Protein AF-A0A8B6DU56-F1 (afdb_monomer)

Nearest PDB structures (foldseek):
  7xn5-assembly1_A  TM=7.669E-01  e=2.601E-12  Homo sapiens
  4qui-assembly2_B-2  TM=7.383E-01  e=1.445E-10  Homo sapiens
  4ps0-assembly2_B  TM=6.960E-01  e=3.411E-11  Homo sapiens
  7wr1-assembly1_A  TM=7.627E-01  e=7.388E-10  Homo sapiens
  4ps0-assembly1_A  TM=7.004E-01  e=7.713E-11  Homo sapiens

Radius of gyration: 28.69 Å; Cα contacts (8 Å, |Δi|>4): 419; chains: 1; bounding box: 43×47×115 Å

InterPro domains:
  IPR001309 Peptidase C14, p20 domain [PS50208] (32-131)
  IPR002398 Peptidase C14 family [PTHR10454] (4-222)
  IPR011600 Peptidase C14, caspase domain [PF00656] (29-226)
  IPR015917 Peptidase C14A, caspase catalytic domain [SM00115] (3-260)
  IPR029030 Caspase-like domain superfamily [SSF52129] (25-224)

Foldseek 3Di:
DDDQDAPPLFAAAAEEAAAEAQPQPADPLQSVLLVVLVQVLCVLSVYDRHHYDDRQDAPVRVLVVLLVLLPDLSQFQVGLAYHYEYEAAEDDLQWGHHRHRDTDHPVSSVVCCACVNRVSCNVHAYEYEYEYAYPVPPDDAAQDFPPDDDNVDDPPTPRYHYTYHNHGLRPQFDPQDPPDPDTDGDDSNNHRPLSVLLSVLCSVQPPDDVLVSVLSSSCVSNPDDPVVVSVVVSVVVVVVVVVVVVVVVVVVVVVVVVVVVVVVVVVVVVVVVVVVVVVVVVVVVVVVVVVVVVVVVD

Sequence (298 aa):
METYTLSKIPSCKPIIIPIKAKDCRSDHTSIDADAKTLKDTFKQLRYAEPEVFNQDSDRDTILNQLLEIREKSEFTEDADFLLCVIISCSYMNGCFQDVNGTDISVDEVIHIFNTENCKGLRGKPKIFILQTDDLSISTHEPGKFSNRGEVTRLPTQADSLIYHCSIPSSIERFPWSDSVKQEKKWNTAQGSIFIYTFCDEIRKERGTDIHKLTFKVNASMKGTGDGKEDDIKLKQAELEMKERLEMDKKEKEGEFKLKELEMKLKELEMEERLEMEKMKIEMVKKKATLKSSRNQIF

Mean predicted aligned error: 14.79 Å

Secondary structure (DSSP, 8-state):
-------SS-----EEEE---TT--S-THHHHHHHHHHHHHHHHTTPPPPEE--TT--HHHHHHHHHHHHT-GGGTTS-SSEEEEEE-S--BTTEEE-TTS-EEEHHHHHHHTSTTT-GGGTTS-EEEEEE---TT-SSS-S----SSS--S-----TTEEEEEE---TT-S-----TT--------GGG--HHHHHHHHHHHH-TT--HHHHHHHHHHHHH----HHHHHHHHHHHHHHHHHHHHHHHHHHHHHHHHHHHHHHHHHHHHHHHHHHHHHHHHHHHHHHHHHHHHTT--

pLDDT: mean 74.05, std 19.68, range [32.75, 98.38]

Organism: Mytilus galloprovincialis (NCBI:txid29158)

Structure (mmCIF, N/CA/C/O backbone):
data_AF-A0A8B6DU56-F1
#
_entry.id   AF-A0A8B6DU56-F1
#
loop_
_atom_site.group_PDB
_atom_site.id
_atom_site.type_symbol
_atom_site.label_atom_id
_atom_site.label_alt_id
_atom_site.label_comp_id
_atom_site.label_asym_id
_atom_site.label_entity_id
_atom_site.label_seq_id
_atom_site.pdbx_PDB_ins_code
_atom_site.Cartn_x
_atom_site.Cartn_y
_atom_site.Cartn_z
_atom_site.occupancy
_atom_site.B_iso_or_equiv
_atom_site.auth_seq_id
_atom_site.auth_comp_id
_atom_site.auth_asym_id
_atom_site.auth_atom_id
_atom_site.pdbx_PDB_model_num
ATOM 1 N N . MET A 1 1 ? -19.304 -12.691 9.726 1.00 40.47 1 MET A N 1
ATOM 2 C CA . MET A 1 1 ? -18.029 -12.122 9.251 1.00 40.47 1 MET A CA 1
ATOM 3 C C . MET A 1 1 ? -18.254 -10.628 9.228 1.00 40.47 1 MET A C 1
ATOM 5 O O . MET A 1 1 ? -19.216 -10.212 8.597 1.00 40.47 1 MET A O 1
ATOM 9 N N . GLU A 1 2 ? -17.515 -9.864 10.027 1.00 52.06 2 GLU A N 1
ATOM 10 C CA . GLU A 1 2 ? -17.602 -8.402 9.976 1.00 52.06 2 GLU A CA 1
ATOM 11 C C . GLU A 1 2 ? -16.977 -7.961 8.654 1.00 52.06 2 GLU A C 1
ATOM 13 O O . GLU A 1 2 ? -15.849 -8.335 8.344 1.00 52.06 2 GLU A O 1
ATOM 18 N N . THR A 1 3 ? -17.753 -7.268 7.832 1.00 57.62 3 THR A N 1
ATOM 19 C CA . THR A 1 3 ? -17.319 -6.742 6.538 1.00 57.62 3 THR A CA 1
ATOM 20 C C . THR A 1 3 ? -17.214 -5.233 6.655 1.00 57.62 3 THR A C 1
ATOM 22 O O . THR A 1 3 ? -18.127 -4.604 7.198 1.00 57.62 3 THR A O 1
ATOM 25 N N . TYR A 1 4 ? -16.150 -4.637 6.118 1.00 63.72 4 TYR A N 1
ATOM 26 C CA . TYR A 1 4 ? -16.098 -3.184 5.986 1.00 63.72 4 TYR A CA 1
ATOM 27 C C . TYR A 1 4 ? -17.265 -2.716 5.116 1.00 63.72 4 TYR A C 1
ATOM 29 O O . TYR A 1 4 ? -17.526 -3.264 4.043 1.00 63.72 4 TYR A O 1
ATOM 37 N N . THR A 1 5 ? -17.992 -1.713 5.600 1.00 64.19 5 THR A N 1
ATOM 38 C CA . THR A 1 5 ? -19.054 -1.083 4.818 1.00 64.19 5 THR A CA 1
ATOM 39 C C . THR A 1 5 ? -18.411 0.002 3.972 1.00 64.19 5 THR A C 1
ATOM 41 O O . THR A 1 5 ? -18.126 1.083 4.474 1.00 64.19 5 THR A O 1
ATOM 44 N N . LEU A 1 6 ? -18.142 -0.310 2.707 1.00 70.69 6 LEU A N 1
ATOM 45 C CA . LEU A 1 6 ? -17.697 0.678 1.727 1.00 70.69 6 LEU A CA 1
ATOM 46 C C . LEU A 1 6 ? -18.913 1.402 1.146 1.00 70.69 6 LEU A C 1
ATOM 48 O O . LEU A 1 6 ? -20.020 0.850 1.094 1.00 70.69 6 LEU A O 1
ATOM 52 N N . SER A 1 7 ? -18.716 2.628 0.669 1.00 69.94 7 SER A N 1
ATOM 53 C CA . SER A 1 7 ? -19.746 3.311 -0.106 1.00 69.94 7 SER A CA 1
ATOM 54 C C . SER A 1 7 ? -20.093 2.542 -1.399 1.00 69.94 7 SER A C 1
ATOM 56 O O . SER A 1 7 ? -19.351 1.679 -1.874 1.00 69.94 7 SER A O 1
ATOM 58 N N . LYS A 1 8 ? -21.257 2.844 -2.000 1.00 62.50 8 LYS A N 1
ATOM 59 C CA . LYS A 1 8 ? -21.731 2.176 -3.236 1.00 62.50 8 LYS A CA 1
ATOM 60 C C . LYS A 1 8 ? -20.750 2.306 -4.410 1.00 62.50 8 LYS A C 1
ATOM 62 O O . LYS A 1 8 ? -20.766 1.461 -5.302 1.00 62.50 8 LYS A O 1
ATOM 67 N N . ILE A 1 9 ? -19.948 3.370 -4.427 1.00 68.62 9 ILE A N 1
ATOM 68 C CA . ILE A 1 9 ? -18.816 3.558 -5.336 1.00 68.62 9 ILE A CA 1
ATOM 69 C C . ILE A 1 9 ? -17.631 3.907 -4.439 1.00 68.62 9 ILE A C 1
ATOM 71 O O . ILE A 1 9 ? -17.520 5.074 -4.069 1.00 68.62 9 ILE A O 1
ATOM 75 N N . PRO A 1 10 ? -16.793 2.922 -4.073 1.00 69.38 10 PRO A N 1
ATOM 76 C CA . PRO A 1 10 ? -15.741 3.132 -3.095 1.00 69.38 10 PRO A CA 1
ATOM 77 C C . PRO A 1 10 ? -14.827 4.302 -3.471 1.00 69.38 10 PRO A C 1
ATOM 79 O O . PRO A 1 10 ? -14.232 4.311 -4.552 1.00 69.38 10 PRO A O 1
ATOM 82 N N . SER A 1 11 ? -14.730 5.283 -2.578 1.00 82.94 11 SER A N 1
ATOM 83 C CA . SER A 1 11 ? -13.846 6.435 -2.705 1.00 82.94 11 SER A CA 1
ATOM 84 C C . SER A 1 11 ? -12.433 6.014 -2.317 1.00 82.94 11 SER A C 1
ATOM 86 O O . SER A 1 11 ? -12.174 5.641 -1.174 1.00 82.94 11 SER A O 1
ATOM 88 N N . CYS A 1 12 ? -11.516 6.029 -3.277 1.00 88.12 12 CYS A N 1
ATOM 89 C CA . CYS A 1 12 ? -10.101 5.783 -3.041 1.00 88.12 12 CYS A CA 1
ATOM 90 C C . CYS A 1 12 ? -9.286 6.580 -4.057 1.00 88.12 12 CYS A C 1
ATOM 92 O O . CYS A 1 12 ? -9.574 6.536 -5.261 1.00 88.12 12 CYS A O 1
ATOM 94 N N . LYS A 1 13 ? -8.260 7.280 -3.570 1.00 95.38 13 LYS A N 1
ATOM 95 C CA . LYS A 1 13 ? -7.186 7.844 -4.385 1.00 95.38 13 LYS A CA 1
ATOM 96 C C . LYS A 1 13 ? -5.918 7.012 -4.148 1.00 95.38 13 LYS A C 1
ATOM 98 O O . LYS A 1 13 ? -5.309 7.143 -3.087 1.00 95.38 13 LYS A O 1
ATOM 103 N N . PRO A 1 14 ? -5.544 6.110 -5.075 1.00 96.44 14 PRO A N 1
ATOM 104 C CA . PRO A 1 14 ? -4.401 5.226 -4.873 1.00 96.44 14 PRO A CA 1
ATOM 105 C C . PRO A 1 14 ? -3.080 5.995 -4.835 1.00 96.44 14 PRO A C 1
ATOM 107 O O . PRO A 1 14 ? -2.907 6.968 -5.568 1.00 96.44 14 PRO A O 1
ATOM 110 N N . ILE A 1 15 ? -2.137 5.511 -4.033 1.00 98.19 15 ILE A N 1
ATOM 111 C CA . ILE A 1 15 ? -0.754 5.991 -3.990 1.00 98.19 15 ILE A CA 1
ATOM 112 C C . ILE A 1 15 ? 0.117 4.963 -4.711 1.00 98.19 15 ILE A C 1
ATOM 114 O O . ILE A 1 15 ? 0.019 3.768 -4.431 1.00 98.19 15 ILE A O 1
ATOM 118 N N . ILE A 1 16 ? 0.959 5.410 -5.638 1.00 97.75 16 ILE A N 1
ATOM 119 C CA . ILE A 1 16 ? 1.917 4.569 -6.356 1.00 97.75 16 ILE A CA 1
ATOM 120 C C . ILE A 1 16 ? 3.312 5.140 -6.109 1.00 97.75 16 ILE A C 1
ATOM 122 O O . ILE A 1 16 ? 3.603 6.274 -6.488 1.00 97.75 16 ILE A O 1
ATOM 126 N N . ILE A 1 17 ? 4.171 4.335 -5.491 1.00 96.31 17 ILE A N 1
ATOM 127 C CA . ILE A 1 17 ? 5.557 4.662 -5.162 1.00 96.31 17 ILE A CA 1
ATOM 128 C C . ILE A 1 17 ? 6.467 3.783 -6.030 1.00 96.31 17 ILE A C 1
ATOM 130 O O . ILE A 1 17 ? 6.884 2.709 -5.586 1.00 96.31 17 ILE A O 1
ATOM 134 N N . PRO A 1 18 ? 6.723 4.168 -7.295 1.00 93.56 18 PRO A N 1
ATOM 135 C CA . PRO A 1 18 ? 7.770 3.540 -8.087 1.00 93.56 18 PRO A CA 1
ATOM 136 C C . PRO A 1 18 ? 9.132 4.006 -7.572 1.00 93.56 18 PRO A C 1
ATOM 138 O O . PRO A 1 18 ? 9.279 5.174 -7.227 1.00 93.56 18 PRO A O 1
ATOM 141 N N . ILE A 1 19 ? 10.124 3.119 -7.510 1.00 90.19 19 ILE A N 1
ATOM 142 C CA . ILE A 1 19 ? 11.466 3.463 -7.026 1.00 90.19 19 ILE A CA 1
ATOM 143 C C . ILE A 1 19 ? 12.524 2.792 -7.890 1.00 90.19 19 ILE A C 1
ATOM 145 O O . ILE A 1 19 ? 12.592 1.564 -7.977 1.00 90.19 19 ILE A O 1
ATOM 149 N N . LYS A 1 20 ? 13.395 3.605 -8.491 1.00 84.69 20 LYS A N 1
ATOM 150 C CA . LYS A 1 20 ? 14.581 3.142 -9.214 1.00 84.69 20 LYS A CA 1
ATOM 151 C C . LYS A 1 20 ? 15.766 3.101 -8.261 1.00 84.69 20 LYS A C 1
ATOM 153 O O . LYS A 1 20 ? 16.560 4.033 -8.202 1.00 84.69 20 LYS A O 1
ATOM 158 N N . ALA A 1 21 ? 15.870 2.015 -7.498 1.00 80.12 21 ALA A N 1
ATOM 159 C CA . ALA A 1 21 ? 16.986 1.827 -6.580 1.00 80.12 21 ALA A CA 1
ATOM 160 C C . ALA A 1 21 ? 18.337 1.839 -7.321 1.00 80.12 21 ALA A C 1
ATOM 162 O O . ALA A 1 21 ? 18.434 1.431 -8.478 1.00 80.12 21 ALA A O 1
ATOM 163 N N . LYS A 1 22 ? 19.403 2.268 -6.644 1.00 72.56 22 LYS A N 1
ATOM 164 C CA . LYS A 1 22 ? 20.742 2.405 -7.242 1.00 72.56 22 LYS A CA 1
ATOM 165 C C . LYS A 1 22 ? 21.268 1.123 -7.901 1.00 72.56 22 LYS A C 1
ATOM 167 O O . LYS A 1 22 ? 21.855 1.179 -8.977 1.00 72.56 22 LYS A O 1
ATOM 172 N N . ASP A 1 23 ? 21.034 -0.020 -7.260 1.00 65.50 23 ASP A N 1
ATOM 173 C CA . ASP A 1 23 ? 21.524 -1.336 -7.694 1.00 65.50 23 ASP A CA 1
ATOM 174 C C . ASP A 1 23 ? 20.451 -2.159 -8.430 1.00 65.50 23 ASP A C 1
ATOM 176 O O . ASP A 1 23 ? 20.508 -3.392 -8.475 1.00 65.50 23 ASP A O 1
ATOM 180 N N . CYS A 1 24 ? 19.463 -1.479 -9.023 1.00 65.25 24 CYS A N 1
ATOM 181 C CA . CYS A 1 24 ? 18.407 -2.101 -9.813 1.00 65.25 24 CYS A CA 1
ATOM 182 C C . CYS A 1 24 ? 18.993 -2.873 -11.001 1.00 65.25 24 CYS A C 1
ATOM 184 O O . CYS A 1 24 ? 19.436 -2.287 -11.987 1.00 65.25 24 CYS A O 1
ATOM 186 N N . ARG A 1 25 ? 19.003 -4.207 -10.918 1.00 55.97 25 ARG A N 1
ATOM 187 C CA . ARG A 1 25 ? 19.418 -5.074 -12.037 1.00 55.97 25 ARG A CA 1
ATOM 188 C C . ARG A 1 25 ? 18.294 -5.330 -13.039 1.00 55.97 25 ARG A C 1
ATOM 190 O O . ARG A 1 25 ? 18.549 -5.901 -14.097 1.00 55.97 25 ARG A O 1
ATOM 197 N N . SER A 1 26 ? 17.060 -4.975 -12.692 1.00 56.06 26 SER A N 1
ATOM 198 C CA . SER A 1 26 ? 15.908 -5.061 -13.579 1.00 56.06 26 SER A CA 1
ATOM 199 C C . SER A 1 26 ? 15.896 -3.909 -14.577 1.00 56.06 26 SER A C 1
ATOM 201 O O . SER A 1 26 ? 16.339 -2.797 -14.297 1.00 56.06 26 SER A O 1
ATOM 203 N N . ASP A 1 27 ? 15.403 -4.202 -15.780 1.00 55.66 27 ASP A N 1
ATOM 204 C CA . ASP A 1 27 ? 15.244 -3.203 -16.827 1.00 55.66 27 ASP A CA 1
ATOM 205 C C . ASP A 1 27 ? 14.262 -2.133 -16.329 1.00 55.66 27 ASP A C 1
ATOM 207 O O . ASP A 1 27 ? 13.102 -2.435 -16.031 1.00 55.66 27 ASP A O 1
ATOM 211 N N . HIS A 1 28 ? 14.733 -0.887 -16.221 1.00 59.12 28 HIS A N 1
ATOM 212 C CA . HIS A 1 28 ? 13.965 0.278 -15.767 1.00 59.12 28 HIS A CA 1
ATOM 213 C C . HIS A 1 28 ? 12.602 0.411 -16.463 1.00 59.12 28 HIS A C 1
ATOM 215 O O . HIS A 1 28 ? 11.653 0.937 -15.882 1.00 59.12 28 HIS A O 1
ATOM 221 N N . THR A 1 29 ? 12.500 -0.129 -17.679 1.00 60.69 29 THR A N 1
ATOM 222 C CA . THR A 1 29 ? 11.279 -0.243 -18.477 1.00 60.69 29 THR A CA 1
ATOM 223 C C . THR A 1 29 ? 10.126 -0.937 -17.731 1.00 60.69 29 THR A C 1
ATOM 225 O O . THR A 1 29 ? 8.969 -0.570 -17.929 1.00 60.69 29 THR A O 1
ATOM 228 N N . SER A 1 30 ? 10.405 -1.899 -16.842 1.00 76.50 30 SER A N 1
ATOM 229 C CA . SER A 1 30 ? 9.361 -2.644 -16.125 1.00 76.50 30 SER A CA 1
ATOM 230 C C . SER A 1 30 ? 8.668 -1.819 -15.037 1.00 76.50 30 SER A C 1
ATOM 232 O O . SER A 1 30 ? 7.461 -1.956 -14.862 1.00 76.50 30 SER A O 1
ATOM 234 N N . ILE A 1 31 ? 9.395 -0.958 -14.313 1.00 85.50 31 ILE A N 1
ATOM 235 C CA . ILE A 1 31 ? 8.821 -0.138 -13.227 1.00 85.50 31 ILE A CA 1
ATOM 236 C C . ILE A 1 31 ? 7.885 0.924 -13.811 1.00 85.50 31 ILE A C 1
ATOM 238 O O . ILE A 1 31 ? 6.758 1.094 -13.345 1.00 85.50 31 ILE A O 1
ATOM 242 N N . ASP A 1 32 ? 8.329 1.592 -14.879 1.00 87.81 32 ASP A N 1
ATOM 243 C CA . ASP A 1 32 ? 7.517 2.566 -15.609 1.00 87.81 32 ASP A CA 1
ATOM 244 C C . ASP A 1 32 ? 6.256 1.898 -16.200 1.00 87.81 32 ASP A C 1
ATOM 246 O O . ASP A 1 32 ? 5.148 2.442 -16.120 1.00 87.81 32 ASP A O 1
ATOM 250 N N . ALA A 1 33 ? 6.398 0.687 -16.753 1.00 88.50 33 ALA A N 1
ATOM 251 C CA . ALA A 1 33 ? 5.278 -0.085 -17.284 1.00 88.50 33 ALA A CA 1
ATOM 252 C C . ALA A 1 33 ? 4.293 -0.540 -16.190 1.00 88.50 33 ALA A C 1
ATOM 254 O O . ALA A 1 33 ? 3.080 -0.492 -16.415 1.00 88.50 33 ALA A O 1
ATOM 255 N N . ASP A 1 34 ? 4.778 -0.911 -15.002 1.00 90.19 34 ASP A N 1
ATOM 256 C CA . ASP A 1 34 ? 3.942 -1.263 -13.850 1.00 90.19 34 ASP A CA 1
ATOM 257 C C . ASP A 1 34 ? 3.150 -0.067 -13.333 1.00 90.19 34 ASP A C 1
ATOM 259 O O . ASP A 1 34 ? 1.923 -0.143 -13.205 1.00 90.19 34 ASP A O 1
ATOM 263 N N . ALA A 1 35 ? 3.822 1.065 -13.108 1.00 93.31 35 ALA A N 1
ATOM 264 C CA . ALA A 1 35 ? 3.175 2.296 -12.668 1.00 93.31 35 ALA A CA 1
ATOM 265 C C . ALA A 1 35 ? 2.090 2.736 -13.665 1.00 93.31 35 ALA A C 1
ATOM 267 O O . ALA A 1 35 ? 0.966 3.067 -13.273 1.00 93.31 35 ALA A O 1
ATOM 268 N N . LYS A 1 36 ? 2.384 2.659 -14.970 1.00 93.62 36 LYS A N 1
ATOM 269 C CA . LYS A 1 36 ? 1.409 2.939 -16.029 1.00 93.62 36 LYS A CA 1
ATOM 270 C C . LYS A 1 36 ? 0.240 1.951 -16.013 1.00 93.62 36 LYS A C 1
ATOM 272 O O . LYS A 1 36 ? -0.911 2.374 -16.106 1.00 93.62 36 LYS A O 1
ATOM 277 N N . THR A 1 37 ? 0.510 0.655 -15.879 1.00 93.50 37 THR A N 1
ATOM 278 C CA . THR A 1 37 ? -0.525 -0.390 -15.866 1.00 93.50 37 THR A CA 1
ATOM 279 C C . THR A 1 37 ? -1.463 -0.232 -14.674 1.00 93.50 37 THR A C 1
ATOM 281 O O . THR A 1 37 ? -2.681 -0.310 -14.846 1.00 93.50 37 THR A O 1
ATOM 284 N N . LEU A 1 38 ? -0.937 0.063 -13.484 1.00 95.12 38 LEU A N 1
ATOM 285 C CA . LEU A 1 38 ? -1.738 0.373 -12.297 1.00 95.12 38 LEU A CA 1
ATOM 286 C C . LEU A 1 38 ? -2.603 1.608 -12.519 1.00 95.12 38 LEU A C 1
ATOM 288 O O . LEU A 1 38 ? -3.811 1.562 -12.288 1.00 95.12 38 LEU A O 1
ATOM 292 N N . LYS A 1 39 ? -2.009 2.687 -13.035 1.00 95.50 39 LYS A N 1
ATOM 293 C CA . LYS A 1 39 ? -2.721 3.933 -13.323 1.00 95.50 39 LYS A CA 1
ATOM 294 C C . LYS A 1 39 ? -3.889 3.717 -14.287 1.00 95.50 39 LYS A C 1
ATOM 296 O O . LYS A 1 39 ? -5.020 4.111 -13.993 1.00 95.50 39 LYS A O 1
ATOM 301 N N . ASP A 1 40 ? -3.637 3.033 -15.402 1.00 94.56 40 ASP A N 1
ATOM 302 C CA . ASP A 1 40 ? -4.658 2.700 -16.398 1.00 94.56 40 ASP A CA 1
ATOM 303 C C . ASP A 1 40 ? -5.762 1.815 -15.786 1.00 94.56 40 ASP A C 1
ATOM 305 O O . ASP A 1 40 ? -6.950 2.007 -16.056 1.00 94.56 40 ASP A O 1
ATOM 309 N N . THR A 1 41 ? -5.394 0.882 -14.905 1.00 93.50 41 THR A N 1
ATOM 310 C CA . THR A 1 41 ? -6.333 -0.011 -14.209 1.00 93.50 41 THR A CA 1
ATOM 311 C C . THR A 1 41 ? -7.223 0.733 -13.230 1.00 93.50 41 THR A C 1
ATOM 313 O O . THR A 1 41 ? -8.445 0.608 -13.301 1.00 93.50 41 THR A O 1
ATOM 316 N N . PHE A 1 42 ? -6.645 1.536 -12.340 1.00 92.88 42 PHE A N 1
ATOM 317 C CA . PHE A 1 42 ? -7.396 2.298 -11.344 1.00 92.88 42 PHE A CA 1
ATOM 318 C C . PHE A 1 42 ? -8.359 3.286 -12.002 1.00 92.88 42 PHE A C 1
ATOM 320 O O . PHE A 1 42 ? -9.520 3.380 -11.598 1.00 92.88 42 PHE A O 1
ATOM 327 N N . LYS A 1 43 ? -7.947 3.901 -13.114 1.00 91.62 43 LYS A N 1
ATOM 328 C CA . LYS A 1 43 ? -8.833 4.721 -13.943 1.00 91.62 43 LYS A CA 1
ATOM 329 C C . LYS A 1 43 ? -10.010 3.923 -14.520 1.00 91.62 43 LYS A C 1
ATOM 331 O O . LYS A 1 43 ? -11.148 4.386 -14.472 1.00 91.62 43 LYS A O 1
ATOM 336 N N . GLN A 1 44 ? -9.783 2.709 -15.030 1.00 91.00 44 GLN A N 1
ATOM 337 C CA . GLN A 1 44 ? -10.858 1.830 -15.530 1.00 91.00 44 GLN A CA 1
ATOM 338 C C . GLN A 1 44 ? -11.811 1.348 -14.424 1.00 91.00 44 GLN A C 1
ATOM 340 O O . GLN A 1 44 ? -13.002 1.120 -14.674 1.00 91.00 44 GLN A O 1
ATOM 345 N N . LEU A 1 45 ? -11.299 1.193 -13.201 1.00 87.88 45 LEU A N 1
ATOM 346 C CA . LEU A 1 45 ? -12.085 0.886 -12.004 1.00 87.88 45 LEU A CA 1
ATOM 347 C C . LEU A 1 45 ? -12.831 2.105 -11.444 1.00 87.88 45 LEU A C 1
ATOM 349 O O . LEU A 1 45 ? -13.664 1.931 -10.560 1.00 87.88 45 LEU A O 1
ATOM 353 N N . ARG A 1 46 ? -12.624 3.296 -12.026 1.00 88.94 46 ARG A N 1
ATOM 354 C CA . ARG A 1 46 ? -13.238 4.572 -11.624 1.00 88.94 46 ARG A CA 1
ATOM 355 C C . ARG A 1 46 ? -12.796 5.063 -10.242 1.00 88.94 46 ARG A C 1
ATOM 357 O O . ARG A 1 46 ? -13.552 5.776 -9.588 1.00 88.94 46 ARG A O 1
ATOM 364 N N . TYR A 1 47 ? -11.586 4.704 -9.818 1.00 89.69 47 TYR A N 1
ATOM 365 C CA . TYR A 1 47 ? -10.936 5.367 -8.689 1.00 89.69 47 TYR A CA 1
ATOM 366 C C . TYR A 1 47 ? -10.513 6.789 -9.066 1.00 89.69 47 TYR A C 1
ATOM 368 O O . TYR A 1 47 ? -10.450 7.136 -10.252 1.00 89.69 47 TYR A O 1
ATOM 376 N N . ALA A 1 48 ? -10.235 7.614 -8.054 1.00 90.81 48 ALA A N 1
ATOM 377 C CA . ALA A 1 48 ? -9.655 8.931 -8.277 1.00 90.81 48 ALA A CA 1
ATOM 378 C C . ALA A 1 48 ? -8.269 8.802 -8.933 1.00 90.81 48 ALA A C 1
ATOM 380 O O . ALA A 1 48 ? -7.620 7.756 -8.842 1.00 90.81 48 ALA A O 1
ATOM 381 N N . GLU A 1 49 ? -7.832 9.864 -9.616 1.00 93.62 49 GLU A N 1
ATOM 382 C CA . GLU A 1 49 ? -6.533 9.892 -10.294 1.00 93.62 49 GLU A CA 1
ATOM 383 C C . GLU A 1 49 ? -5.412 9.566 -9.287 1.00 93.62 49 GLU A C 1
ATOM 385 O O . GLU A 1 49 ? -5.291 10.288 -8.295 1.00 93.62 49 GLU A O 1
ATOM 390 N N . PRO A 1 50 ? -4.615 8.502 -9.503 1.00 95.62 50 PRO A N 1
ATOM 391 C CA . PRO A 1 50 ? -3.598 8.089 -8.541 1.00 95.62 50 PRO A CA 1
ATOM 392 C C . PRO A 1 50 ? -2.521 9.149 -8.315 1.00 95.62 50 PRO A C 1
ATOM 394 O O . PRO A 1 50 ? -2.080 9.810 -9.257 1.00 95.62 50 PRO A O 1
ATOM 397 N N . GLU A 1 51 ? -2.045 9.242 -7.077 1.00 97.50 51 GLU A N 1
ATOM 398 C CA . GLU A 1 51 ? -0.841 9.995 -6.734 1.00 97.50 51 GLU A CA 1
ATOM 399 C C . GLU A 1 51 ? 0.381 9.138 -7.064 1.00 97.50 51 GLU A C 1
ATOM 401 O O . GLU A 1 51 ? 0.554 8.061 -6.491 1.00 97.50 51 GLU A O 1
ATOM 406 N N . VAL A 1 52 ? 1.207 9.582 -8.012 1.00 97.31 52 VAL A N 1
ATOM 407 C CA . VAL A 1 52 ? 2.385 8.831 -8.468 1.00 97.31 52 VAL A CA 1
ATOM 408 C C . VAL A 1 52 ? 3.640 9.598 -8.092 1.00 97.31 52 VAL A C 1
ATOM 410 O O . VAL A 1 52 ? 3.815 10.742 -8.511 1.00 97.31 52 VAL A O 1
ATOM 413 N N . PHE A 1 53 ? 4.503 8.964 -7.307 1.00 97.12 53 PHE A N 1
ATOM 414 C CA . PHE A 1 53 ? 5.729 9.584 -6.816 1.00 97.12 53 PHE A CA 1
ATOM 415 C C . PHE A 1 53 ? 6.783 9.627 -7.922 1.00 97.12 53 PHE A C 1
ATOM 417 O O . PHE A 1 53 ? 6.715 8.882 -8.905 1.00 97.12 53 PHE A O 1
ATOM 424 N N . ASN A 1 54 ? 7.778 10.500 -7.758 1.00 93.88 54 ASN A N 1
ATOM 425 C CA . ASN A 1 54 ? 8.939 10.480 -8.634 1.00 93.88 54 ASN A CA 1
ATOM 426 C C . ASN A 1 54 ? 9.796 9.247 -8.306 1.00 93.88 54 ASN A C 1
ATOM 428 O O . ASN A 1 54 ? 10.142 9.000 -7.156 1.00 93.88 54 ASN A O 1
ATOM 432 N N . GLN A 1 55 ? 10.148 8.486 -9.335 1.00 89.19 55 GLN A N 1
ATOM 433 C CA . GLN A 1 55 ? 10.937 7.264 -9.207 1.00 89.19 55 GLN A CA 1
ATOM 434 C C . GLN A 1 55 ? 12.386 7.470 -8.767 1.00 89.19 55 GLN A C 1
ATOM 436 O O . GLN A 1 55 ? 13.008 6.526 -8.283 1.00 89.19 55 GLN A O 1
ATOM 441 N N . ASP A 1 56 ? 12.895 8.694 -8.918 1.00 90.94 56 ASP A N 1
ATOM 442 C CA . ASP A 1 56 ? 14.234 9.102 -8.493 1.00 90.94 56 ASP A CA 1
ATOM 443 C C . ASP A 1 56 ? 14.204 9.821 -7.129 1.00 90.94 56 ASP A C 1
ATOM 445 O O . ASP A 1 56 ? 15.115 10.578 -6.794 1.00 90.94 56 ASP A O 1
ATOM 449 N N . SER A 1 57 ? 13.129 9.653 -6.350 1.00 93.50 57 SER A N 1
ATOM 450 C CA . SER A 1 57 ? 13.027 10.229 -5.009 1.00 93.50 57 SER A CA 1
ATOM 451 C C . SER A 1 57 ? 13.920 9.492 -4.009 1.00 93.50 57 SER A C 1
ATOM 453 O O . SER A 1 57 ? 13.996 8.261 -3.986 1.00 93.50 57 SER A O 1
ATOM 455 N N . ASP A 1 58 ? 14.575 10.268 -3.149 1.00 95.44 58 ASP A N 1
ATOM 456 C CA . ASP A 1 58 ? 15.257 9.751 -1.967 1.00 95.44 58 ASP A CA 1
ATOM 457 C C . ASP A 1 58 ? 14.269 9.454 -0.829 1.00 95.44 58 ASP A C 1
ATOM 459 O O . ASP A 1 58 ? 13.081 9.799 -0.879 1.00 95.44 58 ASP A O 1
ATOM 463 N N . ARG A 1 59 ? 14.773 8.796 0.215 1.00 95.38 59 ARG A N 1
ATOM 464 C CA . ARG A 1 59 ? 14.018 8.445 1.419 1.00 95.38 59 ARG A CA 1
ATOM 465 C C . ARG A 1 59 ? 13.270 9.627 2.025 1.00 95.38 59 ARG A C 1
ATOM 467 O O . ARG A 1 59 ? 12.076 9.501 2.292 1.00 95.38 59 ARG A O 1
ATOM 474 N N . ASP A 1 60 ? 13.941 10.752 2.242 1.00 97.38 60 ASP A N 1
ATOM 475 C CA . ASP A 1 60 ? 13.324 11.900 2.909 1.00 97.38 60 ASP A CA 1
ATOM 476 C C . ASP A 1 60 ? 12.207 12.494 2.048 1.00 97.38 60 ASP A C 1
ATOM 478 O O . ASP A 1 60 ? 11.143 12.834 2.562 1.00 97.38 60 ASP A O 1
ATOM 482 N N . THR A 1 61 ? 12.395 12.549 0.730 1.00 97.81 61 THR A N 1
ATOM 483 C CA . THR A 1 61 ? 11.363 12.987 -0.215 1.00 97.81 61 THR A CA 1
ATOM 484 C C . THR A 1 61 ? 10.145 12.068 -0.168 1.00 97.81 61 THR A C 1
ATOM 486 O O . THR A 1 61 ? 9.023 12.560 -0.049 1.00 97.81 61 THR A O 1
ATOM 489 N N . ILE A 1 62 ? 10.347 10.746 -0.208 1.00 97.44 62 ILE A N 1
ATOM 490 C CA . ILE A 1 62 ? 9.257 9.759 -0.138 1.00 97.44 62 ILE A CA 1
ATOM 491 C C . ILE A 1 62 ? 8.487 9.911 1.179 1.00 97.44 62 ILE A C 1
ATOM 493 O O . ILE A 1 62 ? 7.261 10.022 1.175 1.00 97.44 62 ILE A O 1
ATOM 497 N N . LEU A 1 63 ? 9.188 9.945 2.315 1.00 97.94 63 LEU A N 1
ATOM 498 C CA . LEU A 1 63 ? 8.550 10.027 3.630 1.00 97.94 63 LEU A CA 1
ATOM 499 C C . LEU A 1 63 ? 7.826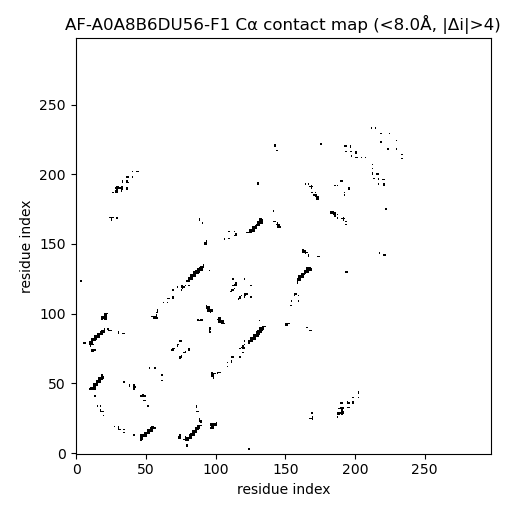 11.362 3.835 1.00 97.94 63 LEU A C 1
ATOM 501 O O . LEU A 1 63 ? 6.700 11.366 4.331 1.00 97.94 63 LEU A O 1
ATOM 505 N N . ASN A 1 64 ? 8.411 12.481 3.401 1.00 98.25 64 ASN A N 1
ATOM 506 C CA . ASN A 1 64 ? 7.761 13.790 3.476 1.00 98.25 64 ASN A CA 1
ATOM 507 C C . ASN A 1 64 ? 6.498 13.848 2.610 1.00 98.25 64 ASN A C 1
ATOM 509 O O . ASN A 1 64 ? 5.469 14.327 3.078 1.00 98.25 64 ASN A O 1
ATOM 513 N N . GLN A 1 65 ? 6.522 13.293 1.396 1.00 98.38 65 GLN A N 1
ATOM 514 C CA . GLN A 1 65 ? 5.326 13.217 0.550 1.00 98.38 65 GLN A CA 1
ATOM 515 C C . GLN A 1 65 ? 4.227 12.352 1.177 1.00 98.38 65 GLN A C 1
ATOM 517 O O . GLN A 1 65 ? 3.052 12.714 1.125 1.00 98.38 65 GLN A O 1
ATOM 522 N N . LEU A 1 66 ? 4.579 11.232 1.815 1.00 98.25 66 LEU A N 1
ATOM 523 C CA . LEU A 1 66 ? 3.605 10.409 2.540 1.00 98.25 66 LEU A CA 1
ATOM 524 C C . LEU A 1 66 ? 3.018 11.145 3.750 1.00 98.25 66 LEU A C 1
ATOM 526 O O . LEU A 1 66 ? 1.814 11.048 3.990 1.00 98.25 66 LEU A O 1
ATOM 530 N N . LEU A 1 67 ? 3.836 11.909 4.479 1.00 98.12 67 LEU A N 1
ATOM 531 C CA . LEU A 1 67 ? 3.368 12.774 5.563 1.00 98.12 67 LEU A CA 1
ATOM 532 C C . LEU A 1 67 ? 2.427 13.869 5.046 1.00 98.12 67 LEU A C 1
ATOM 534 O O . LEU A 1 67 ? 1.398 14.110 5.665 1.00 98.12 67 LEU A O 1
ATOM 538 N N . GLU A 1 68 ? 2.715 14.486 3.900 1.00 98.00 68 GLU A N 1
ATOM 539 C CA . GLU A 1 68 ? 1.808 15.453 3.269 1.00 98.00 68 GLU A CA 1
ATOM 540 C C . GLU A 1 68 ? 0.489 14.809 2.827 1.00 98.00 68 GLU A C 1
ATOM 542 O O . GLU A 1 68 ? -0.576 15.398 2.992 1.00 98.00 68 GLU A O 1
ATOM 547 N N . ILE A 1 69 ? 0.539 13.597 2.268 1.00 97.56 69 ILE A N 1
ATOM 548 C CA . ILE A 1 69 ? -0.650 12.839 1.860 1.00 97.56 69 ILE A CA 1
ATOM 549 C C . ILE A 1 69 ? -1.525 12.483 3.058 1.00 97.56 69 ILE A C 1
ATOM 551 O O . ILE A 1 69 ? -2.747 12.561 2.960 1.00 97.56 69 ILE A O 1
ATOM 555 N N . ARG A 1 70 ? -0.918 12.140 4.197 1.00 96.94 70 ARG A N 1
ATOM 556 C CA . ARG A 1 70 ? -1.639 11.851 5.442 1.00 96.94 70 ARG A CA 1
ATOM 557 C C . ARG A 1 70 ? -2.533 13.010 5.896 1.00 96.94 70 ARG A C 1
ATOM 559 O O . ARG A 1 70 ? -3.538 12.762 6.552 1.00 96.94 70 ARG A O 1
ATOM 566 N N . GLU A 1 71 ? -2.182 14.249 5.564 1.00 96.81 71 GLU A N 1
ATOM 567 C CA . GLU A 1 71 ? -2.955 15.442 5.937 1.00 96.81 71 GLU A CA 1
ATOM 568 C C . GLU A 1 71 ? -4.048 15.807 4.908 1.00 96.81 71 GLU A C 1
ATOM 570 O O . GLU A 1 71 ? -4.800 16.761 5.115 1.00 96.81 71 GLU A O 1
ATOM 575 N N . LYS A 1 72 ? -4.150 15.082 3.785 1.00 96.88 72 LYS A N 1
ATOM 576 C CA . LYS A 1 72 ? -5.110 15.355 2.704 1.00 96.88 72 LYS A CA 1
ATOM 577 C C . LYS A 1 72 ? -6.334 14.441 2.819 1.00 96.88 72 LYS A C 1
ATOM 579 O O . LYS A 1 72 ? -6.238 13.24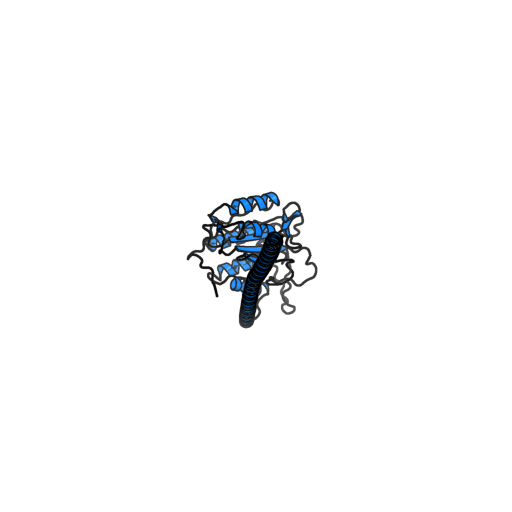2 2.561 1.00 96.88 72 LYS A O 1
ATOM 584 N N . SER A 1 73 ? -7.503 15.034 3.077 1.00 94.81 73 SER A N 1
ATOM 585 C CA . SER A 1 73 ? -8.762 14.307 3.323 1.00 94.81 73 SER A CA 1
ATOM 586 C C . SER A 1 73 ? -9.164 13.331 2.216 1.00 94.81 73 SER A C 1
ATOM 588 O O . SER A 1 73 ? -9.711 12.267 2.503 1.00 94.81 73 SER A O 1
ATOM 590 N N . GLU A 1 74 ? -8.823 13.636 0.962 1.00 94.56 74 GLU A N 1
ATOM 591 C CA . GLU A 1 74 ? -9.071 12.782 -0.208 1.00 94.56 74 GLU A CA 1
ATOM 592 C C . GLU A 1 74 ? -8.376 11.404 -0.145 1.00 94.56 74 GLU A C 1
ATOM 594 O O . GLU A 1 74 ? -8.798 10.478 -0.838 1.00 94.56 74 GLU A O 1
ATOM 599 N N . PHE A 1 75 ? -7.345 11.245 0.695 1.00 95.62 75 PHE A N 1
ATOM 600 C CA . PHE A 1 75 ? -6.677 9.965 0.967 1.00 95.62 75 PHE A CA 1
ATOM 601 C C . PHE A 1 75 ? -7.079 9.354 2.317 1.00 95.62 75 PHE A C 1
ATOM 603 O O . PHE A 1 75 ? -6.771 8.190 2.577 1.00 95.62 75 PHE A O 1
ATOM 610 N N . THR A 1 76 ? -7.743 10.124 3.182 1.00 94.19 76 THR A N 1
ATOM 611 C CA . THR A 1 76 ? -7.961 9.795 4.595 1.00 94.19 76 THR A CA 1
ATOM 612 C C . THR A 1 76 ? -9.437 9.877 4.980 1.00 94.19 76 THR A C 1
ATOM 614 O O . THR A 1 76 ? -10.138 8.870 4.894 1.00 94.19 76 THR A O 1
ATOM 617 N N . GLU A 1 77 ? -9.941 11.030 5.427 1.00 93.81 77 GLU A N 1
ATOM 618 C CA . GLU A 1 77 ? -11.308 11.206 5.936 1.00 93.81 77 GLU A CA 1
ATOM 619 C C . GLU A 1 77 ? -12.385 10.900 4.884 1.00 93.81 77 GLU A C 1
ATOM 621 O O . GLU A 1 77 ? -13.382 10.255 5.219 1.00 93.81 77 GLU A O 1
ATOM 626 N N . ASP A 1 78 ? -12.158 11.288 3.629 1.00 93.00 78 ASP A N 1
ATOM 627 C CA . ASP A 1 78 ? -13.119 11.155 2.525 1.00 93.00 78 ASP A CA 1
ATOM 628 C C . ASP A 1 78 ? -12.958 9.836 1.751 1.00 93.00 78 ASP A C 1
ATOM 630 O O . ASP A 1 78 ? -13.814 9.460 0.944 1.00 93.00 78 ASP A O 1
ATOM 634 N N . ALA A 1 79 ? -11.855 9.120 1.980 1.00 92.06 79 ALA A N 1
ATOM 635 C CA . ALA A 1 79 ? -11.604 7.813 1.390 1.00 92.06 79 ALA A CA 1
ATOM 636 C C . ALA A 1 79 ? -12.321 6.714 2.189 1.00 92.06 79 ALA A C 1
ATOM 638 O O . ALA A 1 79 ? -12.336 6.741 3.417 1.00 92.06 79 ALA A O 1
ATOM 639 N N . ASP A 1 80 ? -12.877 5.708 1.519 1.00 88.94 80 ASP A N 1
ATOM 640 C CA . ASP A 1 80 ? -13.410 4.509 2.175 1.00 88.94 80 ASP A CA 1
ATOM 641 C C . ASP A 1 80 ? -12.280 3.581 2.655 1.00 88.94 80 ASP A C 1
ATOM 643 O O . ASP A 1 80 ? -12.449 2.835 3.619 1.00 88.94 80 ASP A O 1
ATOM 647 N N . PHE A 1 81 ? -11.126 3.623 1.982 1.00 89.50 81 PHE A N 1
ATOM 648 C CA . PHE A 1 81 ? -9.938 2.832 2.291 1.00 89.50 81 PHE A CA 1
ATOM 649 C C . PHE A 1 81 ? -8.673 3.459 1.693 1.00 89.50 81 PHE A C 1
ATOM 651 O O . PHE A 1 81 ? -8.734 4.194 0.705 1.00 89.50 81 PHE A O 1
ATOM 658 N N . LEU A 1 82 ? -7.517 3.117 2.263 1.00 93.56 82 LEU A N 1
ATOM 659 C CA . LEU A 1 82 ? -6.207 3.482 1.723 1.00 93.56 82 LEU A CA 1
ATOM 660 C C . LEU A 1 82 ? -5.681 2.351 0.831 1.00 93.56 82 LEU A C 1
ATOM 662 O O . LEU A 1 82 ? -5.706 1.188 1.234 1.00 93.56 82 LEU A O 1
ATOM 666 N N . LEU A 1 83 ? -5.153 2.695 -0.345 1.00 93.69 83 LEU A N 1
ATOM 667 C CA . LEU A 1 83 ? -4.412 1.780 -1.213 1.00 93.69 83 LEU A CA 1
ATOM 668 C C . LEU A 1 83 ? -3.060 2.395 -1.570 1.00 93.69 83 LEU A C 1
ATOM 670 O O . LEU A 1 83 ? -3.009 3.428 -2.234 1.00 93.69 83 LEU A O 1
ATOM 674 N N . CYS A 1 84 ? -1.980 1.743 -1.155 1.00 95.88 84 CYS A N 1
ATOM 675 C CA . CYS A 1 84 ? -0.611 2.151 -1.438 1.00 95.88 84 CYS A CA 1
ATOM 676 C C . CYS A 1 84 ? 0.133 1.012 -2.139 1.00 95.88 84 CYS A C 1
ATOM 678 O O . CYS A 1 84 ? 0.157 -0.117 -1.646 1.00 95.88 84 CYS A O 1
ATOM 680 N N . VAL A 1 85 ? 0.718 1.295 -3.300 1.00 95.44 85 VAL A N 1
ATOM 681 C CA . VAL A 1 85 ? 1.482 0.329 -4.090 1.00 95.44 85 VAL A CA 1
ATOM 682 C C . VAL A 1 85 ? 2.937 0.773 -4.148 1.00 95.44 85 VAL A C 1
ATOM 684 O O . VAL A 1 85 ? 3.233 1.837 -4.681 1.00 95.44 85 VAL A O 1
ATOM 687 N N . ILE A 1 86 ? 3.838 -0.046 -3.617 1.00 93.00 86 ILE A N 1
ATOM 688 C CA . ILE A 1 86 ? 5.285 0.172 -3.621 1.00 93.00 86 ILE A CA 1
ATOM 689 C C . ILE A 1 86 ? 5.889 -0.755 -4.671 1.00 93.00 86 ILE A C 1
ATOM 691 O O . ILE A 1 86 ? 5.698 -1.971 -4.608 1.00 93.00 86 ILE A O 1
ATOM 695 N N . ILE A 1 87 ? 6.606 -0.183 -5.636 1.00 90.94 87 ILE A N 1
ATOM 696 C CA . ILE A 1 87 ? 7.313 -0.928 -6.679 1.00 90.94 87 ILE A CA 1
ATOM 697 C C . ILE A 1 87 ? 8.793 -0.593 -6.551 1.00 90.94 87 ILE A C 1
ATOM 699 O O . ILE A 1 87 ? 9.193 0.541 -6.799 1.00 90.94 87 ILE A O 1
ATOM 703 N N . SER A 1 88 ? 9.601 -1.575 -6.174 1.00 86.38 88 SER A N 1
ATOM 704 C CA . SER A 1 88 ? 11.053 -1.435 -6.066 1.00 86.38 88 SER A CA 1
ATOM 705 C C . SER A 1 88 ? 11.747 -2.664 -6.653 1.00 86.38 88 SER A C 1
ATOM 707 O O . SER A 1 88 ? 11.131 -3.693 -6.891 1.00 86.38 88 SER A O 1
ATOM 709 N N . CYS A 1 89 ? 13.042 -2.579 -6.906 1.00 77.88 89 CYS A N 1
ATOM 710 C CA . CYS A 1 89 ? 13.879 -3.702 -7.340 1.00 77.88 89 CYS A CA 1
ATOM 711 C C . CYS A 1 89 ? 14.894 -4.116 -6.270 1.00 77.88 89 CYS A C 1
ATOM 713 O O . CYS A 1 89 ? 15.868 -4.813 -6.555 1.00 77.88 89 CYS A O 1
A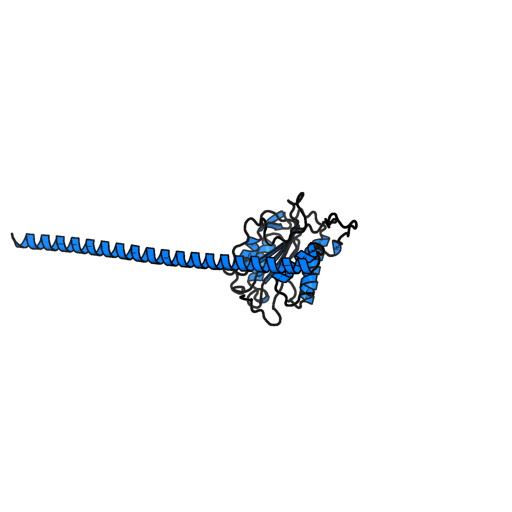TOM 715 N N . SER A 1 90 ? 14.673 -3.681 -5.033 1.00 70.44 90 SER A N 1
ATOM 716 C CA . SER A 1 90 ? 15.397 -4.163 -3.870 1.00 70.44 90 SER A CA 1
ATOM 717 C C . SER A 1 90 ? 14.426 -4.426 -2.729 1.00 70.44 90 SER A C 1
ATOM 719 O O . SER A 1 90 ? 13.522 -3.633 -2.447 1.00 70.44 90 SER A O 1
ATOM 721 N N . TYR A 1 91 ? 14.619 -5.560 -2.065 1.00 72.69 91 TYR A N 1
ATOM 722 C CA . TYR A 1 91 ? 13.989 -5.841 -0.789 1.00 72.69 91 TYR A CA 1
ATOM 723 C C . TYR A 1 91 ? 14.882 -6.721 0.061 1.00 72.69 91 TYR A C 1
ATOM 725 O O . TYR A 1 91 ? 15.331 -7.773 -0.387 1.00 72.69 91 TYR A O 1
ATOM 733 N N . MET A 1 92 ? 15.143 -6.284 1.286 1.00 71.38 92 MET A N 1
ATOM 734 C CA . MET A 1 92 ? 15.906 -7.051 2.259 1.00 71.38 92 MET A CA 1
ATOM 735 C C . MET A 1 92 ? 15.431 -6.685 3.662 1.00 71.38 92 MET A C 1
ATOM 737 O O . MET A 1 92 ? 15.285 -5.510 3.987 1.00 71.38 92 MET A O 1
ATOM 741 N N . ASN A 1 93 ? 15.193 -7.691 4.506 1.00 70.75 93 ASN A N 1
ATOM 742 C CA . ASN A 1 93 ? 14.851 -7.511 5.923 1.00 70.75 93 ASN A CA 1
ATOM 743 C C . ASN A 1 93 ? 13.660 -6.567 6.195 1.00 70.75 93 ASN A C 1
ATOM 745 O O . ASN A 1 93 ? 13.671 -5.836 7.182 1.00 70.75 93 ASN A O 1
ATOM 749 N N . GLY A 1 94 ? 12.630 -6.569 5.345 1.00 72.94 94 GLY A N 1
ATOM 750 C CA . GLY A 1 94 ? 11.473 -5.685 5.536 1.00 72.94 94 GLY A CA 1
ATOM 751 C C . GLY A 1 94 ? 11.646 -4.269 4.979 1.00 72.94 94 GLY A C 1
ATOM 752 O O . GLY A 1 94 ? 10.763 -3.433 5.177 1.00 72.94 94 GLY A O 1
ATOM 753 N N . CYS A 1 95 ? 12.751 -3.999 4.284 1.00 82.38 95 CYS A N 1
ATOM 754 C CA . CYS A 1 95 ? 13.073 -2.697 3.716 1.00 82.38 95 CYS A CA 1
ATOM 755 C C . CYS A 1 95 ? 13.190 -2.762 2.194 1.00 82.38 95 CYS A C 1
ATOM 757 O O . CYS A 1 95 ? 13.664 -3.757 1.655 1.00 82.38 95 CYS A O 1
ATOM 759 N N . PHE A 1 96 ? 12.816 -1.677 1.521 1.00 87.00 96 PHE A N 1
ATOM 760 C CA . PHE A 1 96 ? 13.164 -1.394 0.125 1.00 87.00 96 PHE A CA 1
ATOM 761 C C . PHE A 1 96 ? 14.151 -0.226 0.081 1.00 87.00 96 PHE A C 1
ATOM 763 O O . PHE A 1 96 ? 14.210 0.547 1.033 1.00 87.00 96 PHE A O 1
ATOM 770 N N . GLN A 1 97 ? 14.923 -0.075 -0.993 1.00 88.50 97 GLN A N 1
ATOM 771 C CA . GLN A 1 97 ? 15.897 1.020 -1.090 1.00 88.50 97 GLN A CA 1
ATOM 772 C C . GLN A 1 97 ? 15.414 2.148 -1.986 1.00 88.50 97 GLN A C 1
ATOM 774 O O . GLN A 1 97 ? 14.754 1.895 -2.993 1.00 88.50 97 GLN A O 1
ATOM 779 N N . ASP A 1 98 ? 15.788 3.373 -1.623 1.00 91.31 98 ASP A N 1
ATOM 780 C CA . ASP A 1 98 ? 15.635 4.564 -2.455 1.00 91.31 98 ASP A CA 1
ATOM 781 C C . ASP A 1 98 ? 16.656 4.619 -3.612 1.00 91.31 98 ASP A C 1
ATOM 783 O O . ASP A 1 98 ? 17.504 3.734 -3.783 1.00 91.31 98 ASP A O 1
ATOM 787 N N . VAL A 1 99 ? 16.607 5.701 -4.395 1.00 90.94 99 VAL A N 1
ATOM 788 C CA . VAL A 1 99 ? 17.532 5.959 -5.515 1.00 90.94 99 VAL A CA 1
ATOM 789 C C . VAL A 1 99 ? 19.015 5.989 -5.110 1.00 90.94 99 VAL A C 1
ATOM 791 O O . VAL A 1 99 ? 19.896 5.730 -5.929 1.00 90.94 99 VAL A O 1
ATOM 794 N N . ASN A 1 100 ? 19.314 6.274 -3.842 1.00 90.50 100 ASN A N 1
ATOM 795 C CA . ASN A 1 100 ? 20.670 6.366 -3.307 1.00 90.50 100 ASN A CA 1
ATOM 796 C C . ASN A 1 100 ? 21.152 5.052 -2.669 1.00 90.50 100 ASN A C 1
ATOM 798 O O . ASN A 1 100 ? 22.336 4.945 -2.335 1.00 90.50 100 ASN A O 1
ATOM 802 N N . GLY A 1 101 ? 20.276 4.049 -2.537 1.00 87.31 101 GLY A N 1
ATOM 803 C CA . GLY A 1 101 ? 20.554 2.798 -1.829 1.00 87.31 101 GLY A CA 1
ATOM 804 C C . GLY A 1 101 ? 20.261 2.863 -0.325 1.00 87.31 101 GLY A C 1
ATOM 805 O O . GLY A 1 101 ? 20.713 1.997 0.419 1.00 87.31 101 GLY A O 1
ATOM 806 N N . THR A 1 102 ? 19.541 3.885 0.142 1.00 91.31 102 THR A N 1
ATOM 807 C CA . THR A 1 102 ? 19.130 4.024 1.544 1.00 91.31 102 THR A CA 1
ATOM 808 C C . THR A 1 102 ? 17.912 3.153 1.810 1.00 91.31 102 THR A C 1
ATOM 810 O O . THR A 1 102 ? 16.894 3.287 1.130 1.00 91.31 102 THR A O 1
ATOM 813 N N . ASP A 1 103 ? 17.993 2.295 2.824 1.00 89.94 103 ASP A N 1
ATOM 814 C CA . ASP A 1 103 ? 16.877 1.443 3.230 1.00 89.94 103 ASP A CA 1
ATOM 815 C C . ASP A 1 103 ? 15.706 2.279 3.770 1.00 89.94 103 ASP A C 1
ATOM 817 O O . ASP A 1 103 ? 15.893 3.205 4.559 1.00 89.94 103 ASP A O 1
ATOM 821 N N . ILE A 1 104 ? 14.487 1.910 3.388 1.00 90.88 104 ILE A N 1
ATOM 822 C CA . ILE A 1 104 ? 13.206 2.428 3.867 1.00 90.88 104 ILE A CA 1
ATOM 823 C C . ILE A 1 104 ? 12.392 1.234 4.341 1.00 90.88 104 ILE A C 1
ATOM 825 O O . ILE A 1 104 ? 12.100 0.320 3.567 1.00 90.88 104 ILE A O 1
ATOM 829 N N . SER A 1 105 ? 12.029 1.225 5.623 1.00 88.06 105 SER A N 1
ATOM 830 C CA . SER A 1 105 ? 11.260 0.112 6.173 1.00 88.06 105 SER A CA 1
ATOM 831 C C . SER A 1 105 ? 9.793 0.218 5.770 1.00 88.06 105 SER A C 1
ATOM 833 O O . SER A 1 105 ? 9.198 1.297 5.783 1.00 88.06 105 SER A O 1
ATOM 835 N N . VAL A 1 106 ? 9.180 -0.917 5.448 1.00 85.19 106 VAL A N 1
ATOM 836 C CA . VAL A 1 106 ? 7.739 -0.972 5.165 1.00 85.19 106 VAL A CA 1
ATOM 837 C C . VAL A 1 106 ? 6.928 -0.584 6.405 1.00 85.19 106 VAL A C 1
ATOM 839 O O . VAL A 1 106 ? 5.906 0.092 6.290 1.00 85.19 106 VAL A O 1
ATOM 842 N N . ASP A 1 107 ? 7.423 -0.932 7.594 1.00 82.75 107 ASP A N 1
ATOM 843 C CA . ASP A 1 107 ? 6.819 -0.550 8.872 1.00 82.75 107 ASP A CA 1
ATOM 844 C C . ASP A 1 107 ? 6.745 0.966 9.058 1.00 82.75 107 ASP A C 1
ATOM 846 O O . ASP A 1 107 ? 5.749 1.464 9.572 1.00 82.75 107 ASP A O 1
ATOM 850 N N . GLU A 1 108 ? 7.756 1.712 8.617 1.00 88.81 108 GLU A N 1
ATOM 851 C CA . GLU A 1 108 ? 7.763 3.174 8.687 1.00 88.81 108 GLU A CA 1
ATOM 852 C C . GLU A 1 108 ? 6.680 3.788 7.799 1.00 88.81 108 GLU A C 1
ATOM 854 O O . GLU A 1 108 ? 5.930 4.650 8.257 1.00 88.81 108 GLU A O 1
ATOM 859 N N . VAL A 1 109 ? 6.517 3.281 6.572 1.00 92.06 109 VAL A N 1
ATOM 860 C CA . VAL A 1 109 ? 5.428 3.696 5.673 1.00 92.06 109 VAL A CA 1
ATOM 861 C C . VAL A 1 109 ? 4.065 3.386 6.292 1.00 92.06 109 VAL A C 1
ATOM 863 O O . VAL A 1 109 ? 3.166 4.225 6.288 1.00 92.06 109 VAL A O 1
ATOM 866 N N . ILE A 1 110 ? 3.902 2.197 6.869 1.00 88.12 110 ILE A N 1
ATOM 867 C CA . ILE A 1 110 ? 2.647 1.775 7.499 1.00 88.12 110 ILE A CA 1
ATOM 868 C C . ILE A 1 110 ? 2.352 2.601 8.756 1.00 88.12 110 ILE A C 1
ATOM 870 O O . ILE A 1 110 ? 1.206 2.992 8.987 1.00 88.12 110 ILE A O 1
ATOM 874 N N . HIS A 1 111 ? 3.377 2.921 9.548 1.00 88.81 111 HIS A N 1
ATOM 875 C CA . HIS A 1 111 ? 3.250 3.711 10.766 1.00 88.81 111 HIS A CA 1
ATOM 876 C C . HIS A 1 111 ? 2.684 5.108 10.489 1.00 88.81 111 HIS A C 1
ATOM 878 O O . HIS A 1 111 ? 1.889 5.594 11.292 1.00 88.81 111 HIS A O 1
ATOM 884 N N . ILE A 1 112 ? 3.002 5.722 9.343 1.00 95.25 112 ILE A N 1
ATOM 885 C CA . ILE A 1 112 ? 2.437 7.019 8.927 1.00 95.25 112 ILE A CA 1
ATOM 886 C C . ILE A 1 112 ? 0.902 6.969 8.860 1.00 95.25 112 ILE A C 1
ATOM 888 O O . ILE A 1 112 ? 0.240 7.916 9.285 1.00 95.25 112 ILE A O 1
ATOM 892 N N . PHE A 1 113 ? 0.330 5.861 8.381 1.00 93.62 113 PHE A N 1
ATOM 893 C CA . PHE A 1 113 ? -1.110 5.720 8.131 1.00 93.62 113 PHE A CA 1
ATOM 894 C C . PHE A 1 113 ? -1.856 4.908 9.188 1.00 93.62 113 PHE A C 1
ATOM 896 O O . PHE A 1 113 ? -3.026 4.573 8.996 1.00 93.62 113 PHE A O 1
ATOM 903 N N . ASN A 1 114 ? -1.212 4.565 10.300 1.00 85.19 114 ASN A N 1
ATOM 904 C CA . ASN A 1 114 ? -1.840 3.741 11.323 1.00 85.19 114 ASN A CA 1
ATOM 905 C C . ASN A 1 114 ? -2.955 4.488 12.078 1.00 85.19 114 ASN A C 1
ATOM 907 O O . ASN A 1 114 ? -3.122 5.701 11.966 1.00 85.19 114 ASN A O 1
ATOM 911 N N . THR A 1 115 ? -3.718 3.759 12.889 1.00 83.50 115 THR A N 1
ATOM 912 C CA . THR A 1 115 ? -4.853 4.323 13.641 1.00 83.50 115 THR A CA 1
ATOM 913 C C . THR A 1 115 ? -4.458 5.418 14.644 1.00 83.50 115 THR A C 1
ATOM 915 O O . THR A 1 115 ? -5.297 6.250 14.997 1.00 83.50 115 THR A O 1
ATOM 918 N N . GLU A 1 116 ? -3.209 5.435 15.112 1.00 86.75 116 GLU A N 1
ATOM 919 C CA . GLU A 1 116 ? -2.708 6.435 16.063 1.00 86.75 116 GLU A CA 1
ATOM 920 C C . GLU A 1 116 ? -2.306 7.737 15.353 1.00 86.75 116 GLU A C 1
ATOM 922 O O . GLU A 1 116 ? -2.659 8.825 15.811 1.00 86.75 116 GLU A O 1
ATOM 927 N N . ASN A 1 117 ? -1.637 7.617 14.206 1.00 91.56 117 ASN A N 1
ATOM 928 C CA . ASN A 1 117 ? -1.023 8.712 13.462 1.00 91.56 117 ASN A CA 1
ATOM 929 C C . ASN A 1 117 ? -1.918 9.273 12.353 1.00 91.56 117 ASN A C 1
ATOM 931 O O . ASN A 1 117 ? -1.733 10.418 11.952 1.00 91.56 117 ASN A O 1
ATOM 935 N N . CYS A 1 118 ? -2.908 8.512 11.880 1.00 93.94 118 CYS A N 1
ATOM 936 C CA . CYS A 1 118 ? -3.844 8.927 10.840 1.00 93.94 118 CYS A CA 1
ATOM 937 C C . CYS A 1 118 ? -5.294 8.655 11.267 1.00 93.94 118 CYS A C 1
ATOM 939 O O . CYS A 1 118 ? -5.906 7.630 10.949 1.00 93.94 118 CYS A O 1
ATOM 941 N N . LYS A 1 119 ? -5.871 9.607 12.009 1.00 92.00 119 LYS A N 1
ATOM 942 C CA . LYS A 1 119 ? -7.230 9.484 12.566 1.00 92.00 119 LYS A CA 1
ATOM 943 C C . LYS A 1 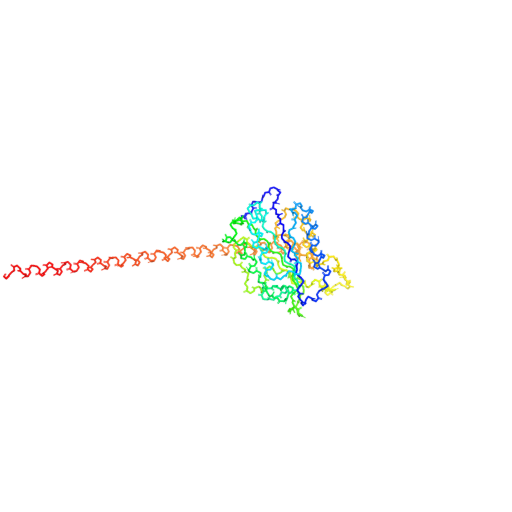119 ? -8.310 9.352 11.488 1.00 92.00 119 LYS A C 1
ATOM 945 O O . LYS A 1 119 ? -9.267 8.614 11.712 1.00 92.00 119 LYS A O 1
ATOM 950 N N . GLY A 1 120 ? -8.142 9.997 10.330 1.00 90.75 120 GLY A N 1
ATOM 951 C CA . GLY A 1 120 ? -9.070 9.909 9.197 1.00 90.75 120 GLY A CA 1
ATOM 952 C C . GLY A 1 120 ? -9.229 8.503 8.616 1.00 90.75 120 GLY A C 1
ATOM 953 O O . GLY A 1 120 ? -10.253 8.200 8.002 1.00 90.75 120 GLY A O 1
ATOM 954 N N . LEU A 1 121 ? -8.258 7.618 8.868 1.00 89.81 121 LEU A N 1
ATOM 955 C CA . LEU A 1 121 ? -8.285 6.218 8.453 1.00 89.81 121 LEU A CA 1
ATOM 956 C C . LEU A 1 121 ? -8.699 5.250 9.572 1.00 89.81 121 LEU A C 1
ATOM 958 O O . LEU A 1 121 ? -8.683 4.037 9.362 1.00 89.81 121 LEU A O 1
ATOM 962 N N . ARG A 1 122 ? -9.060 5.718 10.771 1.00 88.00 122 ARG A N 1
ATOM 963 C CA . ARG A 1 122 ? -9.446 4.827 11.878 1.00 88.00 122 ARG A CA 1
ATOM 964 C C . ARG A 1 122 ? -10.663 3.971 11.506 1.00 88.00 122 ARG A C 1
ATOM 966 O O . ARG A 1 122 ? -11.706 4.506 11.146 1.00 88.00 122 ARG A O 1
ATOM 973 N N . GLY A 1 123 ? -10.536 2.646 11.628 1.00 80.94 123 GLY A N 1
ATOM 974 C CA . GLY A 1 123 ? -11.595 1.691 11.272 1.00 80.94 123 GLY A CA 1
ATOM 975 C C . GLY A 1 123 ? -11.808 1.502 9.764 1.00 80.94 123 GLY A C 1
ATOM 976 O O . GLY A 1 123 ? -12.763 0.839 9.368 1.00 80.94 123 GLY A O 1
ATOM 977 N N . LYS A 1 124 ? -10.936 2.078 8.926 1.00 85.50 124 LYS A N 1
ATOM 978 C CA . LYS A 1 124 ? -10.926 1.901 7.468 1.00 85.50 124 LYS A CA 1
ATOM 979 C C . LYS A 1 124 ? -9.773 0.983 7.054 1.00 85.50 124 LYS A C 1
ATOM 981 O O . LYS A 1 124 ? -8.698 1.091 7.653 1.00 85.50 124 LYS A O 1
ATOM 986 N N . PRO A 1 125 ? -9.932 0.127 6.032 1.00 85.75 125 PRO A N 1
ATOM 987 C CA . PRO A 1 125 ? -8.853 -0.756 5.614 1.00 85.75 125 PRO A CA 1
ATOM 988 C C . PRO A 1 125 ? -7.698 0.030 4.974 1.00 85.75 125 PRO A C 1
ATOM 990 O O . PRO A 1 125 ? -7.917 0.992 4.235 1.00 85.75 125 PRO A O 1
ATOM 993 N N . LYS A 1 126 ? -6.460 -0.381 5.261 1.00 88.31 126 LYS A N 1
ATOM 994 C CA . LYS A 1 126 ? -5.224 0.102 4.632 1.00 88.31 126 LYS A CA 1
ATOM 995 C C . LYS A 1 126 ? -4.578 -1.052 3.893 1.00 88.31 126 LYS A C 1
ATOM 997 O O . LYS A 1 126 ? -4.184 -2.037 4.506 1.00 88.31 126 LYS A O 1
ATOM 1002 N N . ILE A 1 127 ? -4.493 -0.951 2.579 1.00 87.38 127 ILE A N 1
ATOM 1003 C CA . ILE A 1 127 ? -3.989 -2.014 1.721 1.00 87.38 127 ILE A CA 1
ATOM 1004 C C . ILE A 1 127 ? -2.649 -1.564 1.154 1.00 87.38 127 ILE A C 1
ATOM 1006 O O . ILE A 1 127 ? -2.572 -0.558 0.451 1.00 87.38 127 ILE A O 1
ATOM 1010 N N . PHE A 1 128 ? -1.608 -2.332 1.448 1.00 85.88 128 PHE A N 1
ATOM 1011 C CA . PHE A 1 128 ? -0.261 -2.136 0.939 1.00 85.88 128 PHE A CA 1
ATOM 1012 C C . PHE A 1 128 ? 0.076 -3.278 -0.014 1.00 85.88 128 PHE A C 1
ATOM 1014 O O . PHE A 1 128 ? 0.002 -4.448 0.358 1.00 85.88 128 PHE A O 1
ATOM 1021 N N . ILE A 1 129 ? 0.436 -2.943 -1.248 1.00 88.06 129 ILE A N 1
ATOM 1022 C CA . ILE A 1 129 ? 0.893 -3.900 -2.256 1.00 88.06 129 ILE A CA 1
ATOM 1023 C C . ILE A 1 129 ? 2.362 -3.610 -2.528 1.00 88.06 129 ILE A C 1
ATOM 1025 O O . ILE A 1 129 ? 2.714 -2.484 -2.857 1.00 88.06 129 ILE A O 1
ATOM 1029 N N . LEU A 1 130 ? 3.214 -4.617 -2.398 1.00 84.69 130 LEU A N 1
ATOM 1030 C CA . LEU A 1 130 ? 4.650 -4.513 -2.592 1.00 84.69 130 LEU A CA 1
ATOM 1031 C C . LEU A 1 130 ? 5.071 -5.438 -3.726 1.00 84.69 130 LEU A C 1
ATOM 1033 O O . LEU A 1 130 ? 4.998 -6.658 -3.589 1.00 84.69 130 LEU A O 1
ATOM 1037 N N . GLN A 1 131 ? 5.528 -4.850 -4.824 1.00 85.31 131 GLN A N 1
ATOM 1038 C CA . GLN A 1 131 ? 6.271 -5.551 -5.863 1.00 85.31 131 GLN A CA 1
ATOM 1039 C C . GLN A 1 131 ? 7.744 -5.220 -5.667 1.00 85.31 131 GLN A C 1
ATOM 1041 O O . GLN A 1 131 ? 8.149 -4.074 -5.861 1.00 85.31 131 GLN A O 1
ATOM 1046 N N . THR A 1 132 ? 8.535 -6.210 -5.265 1.00 78.62 132 THR A N 1
ATOM 1047 C CA . THR A 1 132 ? 9.970 -6.033 -5.054 1.00 78.62 132 THR A CA 1
ATOM 1048 C C . THR A 1 132 ? 10.784 -7.129 -5.714 1.00 78.62 132 THR A C 1
ATOM 1050 O O . THR A 1 132 ? 10.330 -8.267 -5.769 1.00 78.62 132 THR A O 1
ATOM 1053 N N . ASP A 1 133 ? 12.021 -6.840 -6.102 1.00 72.62 133 ASP A N 1
ATOM 1054 C CA . ASP A 1 133 ? 12.979 -7.891 -6.449 1.00 72.62 133 ASP A CA 1
ATOM 1055 C C . ASP A 1 133 ? 13.797 -8.227 -5.183 1.00 72.62 133 ASP A C 1
ATOM 1057 O O . ASP A 1 133 ? 14.501 -7.373 -4.639 1.00 72.62 133 ASP A O 1
ATOM 1061 N N . ASP A 1 134 ? 13.681 -9.450 -4.661 1.00 62.59 134 ASP A N 1
ATOM 1062 C CA . ASP A 1 134 ? 14.523 -9.893 -3.542 1.00 62.59 134 ASP A CA 1
ATOM 1063 C C . ASP A 1 134 ? 15.875 -10.381 -4.087 1.00 62.59 134 ASP A C 1
ATOM 1065 O O . ASP A 1 134 ? 15.985 -11.436 -4.718 1.00 62.59 134 ASP A O 1
ATOM 1069 N N . LEU A 1 135 ? 16.919 -9.583 -3.848 1.00 48.69 135 LEU A N 1
ATOM 1070 C CA . LEU A 1 135 ? 18.290 -9.846 -4.294 1.00 48.69 135 LEU A CA 1
ATOM 1071 C C . LEU A 1 135 ? 18.930 -11.063 -3.595 1.00 48.69 135 LEU A C 1
ATOM 1073 O O . LEU A 1 135 ? 19.981 -11.528 -4.044 1.00 48.69 135 LEU A O 1
ATOM 1077 N N . SER A 1 136 ? 18.326 -11.588 -2.521 1.00 43.34 136 SER A N 1
ATOM 1078 C CA . SER A 1 136 ? 18.801 -12.781 -1.809 1.00 43.34 136 SER A CA 1
ATOM 1079 C C . SER A 1 136 ? 18.324 -14.100 -2.440 1.00 43.34 136 SER A C 1
ATOM 1081 O O . SER A 1 136 ? 18.930 -15.152 -2.213 1.00 43.34 136 SER A O 1
ATOM 1083 N N . ILE A 1 137 ? 17.309 -14.062 -3.315 1.00 44.34 137 ILE A N 1
ATOM 1084 C CA . ILE A 1 137 ? 16.724 -15.242 -3.971 1.00 44.34 137 ILE A CA 1
ATOM 1085 C C . ILE A 1 137 ? 17.536 -15.601 -5.223 1.00 44.34 137 ILE A C 1
ATOM 1087 O O . ILE A 1 137 ? 17.087 -15.474 -6.358 1.00 44.34 137 ILE A O 1
ATOM 1091 N N . SER A 1 138 ? 18.765 -16.078 -5.027 1.00 35.66 138 SER A N 1
ATOM 1092 C CA . SER A 1 138 ? 19.505 -16.775 -6.091 1.00 35.66 138 SER A CA 1
ATOM 1093 C C . SER A 1 138 ? 19.264 -18.294 -6.097 1.00 35.66 138 SER A C 1
ATOM 1095 O O . SER A 1 138 ? 19.779 -18.976 -6.981 1.00 35.66 138 SER A O 1
ATOM 1097 N N . THR A 1 139 ? 18.471 -18.848 -5.162 1.00 33.00 139 THR A N 1
ATOM 1098 C CA . THR A 1 139 ? 18.409 -20.314 -4.959 1.00 33.00 139 THR A CA 1
ATOM 1099 C C . THR A 1 139 ? 17.069 -20.940 -4.530 1.00 33.00 139 THR A C 1
ATOM 1101 O O . THR A 1 139 ? 17.059 -22.142 -4.272 1.00 33.00 139 THR A O 1
ATOM 1104 N N . HIS A 1 140 ? 15.924 -20.243 -4.502 1.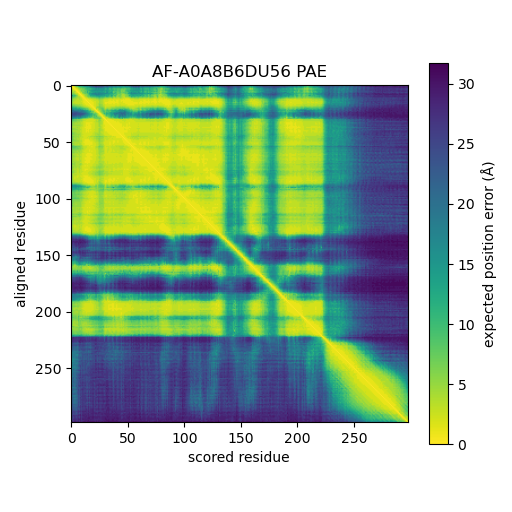00 33.38 140 HIS A N 1
ATOM 1105 C CA . HIS A 1 140 ? 14.649 -20.877 -4.102 1.00 33.38 140 HIS A CA 1
ATOM 1106 C C . HIS A 1 140 ? 13.457 -20.584 -5.028 1.00 33.38 140 HIS A C 1
ATOM 1108 O O . HIS A 1 140 ? 13.414 -19.571 -5.719 1.00 33.38 140 HIS A O 1
ATOM 1114 N N . GLU A 1 141 ? 12.523 -21.545 -5.062 1.00 34.88 141 GLU A N 1
ATOM 1115 C CA . GLU A 1 141 ? 11.382 -21.665 -5.983 1.00 34.88 141 GLU A CA 1
ATOM 1116 C C . GLU A 1 141 ? 10.609 -20.345 -6.210 1.00 34.88 141 GLU A C 1
ATOM 1118 O O . GLU A 1 141 ? 10.008 -19.814 -5.271 1.00 34.88 141 GLU A O 1
ATOM 1123 N N . PRO A 1 142 ? 10.545 -19.837 -7.456 1.00 37.72 142 PRO A N 1
ATOM 1124 C CA . PRO A 1 142 ? 9.731 -18.677 -7.818 1.00 37.72 142 PRO A CA 1
ATOM 1125 C C . PRO A 1 142 ? 8.231 -18.969 -7.687 1.00 37.72 142 PRO A C 1
ATOM 1127 O O . PRO A 1 142 ? 7.779 -20.063 -8.018 1.00 37.72 142 PRO A O 1
ATOM 1130 N N . GLY A 1 143 ? 7.428 -17.973 -7.294 1.00 41.69 143 GLY A N 1
ATOM 1131 C CA . GLY A 1 143 ? 5.972 -18.031 -7.511 1.00 41.69 143 GLY A CA 1
ATOM 1132 C C . GLY A 1 143 ? 5.075 -18.187 -6.281 1.00 41.69 143 GLY A C 1
ATOM 1133 O O . GLY A 1 143 ? 3.891 -18.493 -6.435 1.00 41.69 143 GLY A O 1
ATOM 1134 N N . LYS A 1 144 ? 5.573 -17.975 -5.057 1.00 38.62 144 LYS A N 1
ATOM 1135 C CA . LYS A 1 144 ? 4.703 -17.910 -3.872 1.00 38.62 144 LYS A CA 1
ATOM 1136 C C . LYS A 1 144 ? 4.441 -16.462 -3.489 1.00 38.62 144 LYS A C 1
ATOM 1138 O O . LYS A 1 144 ? 5.318 -15.767 -2.997 1.00 38.62 144 LYS A O 1
ATOM 1143 N N . PHE A 1 145 ? 3.194 -16.043 -3.653 1.00 38.88 145 PHE A N 1
ATOM 1144 C CA . PHE A 1 145 ? 2.649 -14.958 -2.855 1.00 38.88 145 PHE A CA 1
ATOM 1145 C C . PHE A 1 145 ? 2.628 -15.430 -1.408 1.00 38.88 145 PHE A C 1
ATOM 1147 O O . PHE A 1 145 ? 1.941 -16.397 -1.051 1.00 38.88 145 PHE A O 1
ATOM 1154 N N . SER A 1 146 ? 3.455 -14.806 -0.587 1.00 42.38 146 SER A N 1
ATOM 1155 C CA . SER A 1 146 ? 3.502 -15.122 0.825 1.00 42.38 146 SER A CA 1
ATOM 1156 C C . SER A 1 146 ? 2.270 -14.512 1.489 1.00 42.38 146 SER A C 1
ATOM 1158 O O . SER A 1 146 ? 2.252 -13.336 1.825 1.00 42.38 146 SER A O 1
ATOM 1160 N N . ASN A 1 147 ? 1.226 -15.320 1.705 1.00 40.19 147 ASN A N 1
ATOM 1161 C CA . ASN A 1 147 ? 0.295 -15.046 2.807 1.00 40.19 147 ASN A CA 1
ATOM 1162 C C . ASN A 1 147 ? 0.911 -15.475 4.157 1.00 40.19 147 ASN A C 1
ATOM 1164 O O . ASN A 1 147 ? 0.398 -15.098 5.211 1.00 40.19 147 ASN A O 1
ATOM 1168 N N . ARG A 1 148 ? 1.998 -16.269 4.134 1.00 39.78 148 ARG A N 1
ATOM 1169 C CA . ARG A 1 148 ? 2.880 -16.607 5.266 1.00 39.78 148 ARG A CA 1
ATOM 1170 C C . ARG A 1 148 ? 4.258 -17.048 4.752 1.00 39.78 148 ARG A C 1
ATOM 1172 O O . ARG A 1 148 ? 4.324 -17.958 3.928 1.00 39.78 148 ARG A O 1
ATOM 1179 N N . GLY A 1 149 ? 5.326 -16.488 5.323 1.00 32.75 149 GLY A N 1
ATOM 1180 C CA . GLY A 1 149 ? 6.701 -16.976 5.171 1.00 32.75 149 GLY A CA 1
ATOM 1181 C C . GLY A 1 149 ? 7.736 -15.860 5.312 1.00 32.75 149 GLY A C 1
ATOM 1182 O O . GLY A 1 149 ? 7.882 -15.076 4.387 1.00 32.75 149 GLY A O 1
ATOM 1183 N N . GLU A 1 150 ? 8.388 -15.791 6.480 1.00 32.97 150 GLU A N 1
ATOM 1184 C CA . GLU A 1 150 ? 9.598 -14.998 6.801 1.00 32.97 150 GLU A CA 1
ATOM 1185 C C . GLU A 1 150 ? 9.587 -13.480 6.537 1.00 32.97 150 GLU A C 1
ATOM 1187 O O . GLU A 1 150 ? 10.588 -12.884 6.159 1.00 32.97 150 GLU A O 1
ATOM 1192 N N . VAL A 1 151 ? 8.491 -12.796 6.868 1.00 38.50 151 VAL A N 1
ATOM 1193 C CA . VAL A 1 151 ? 8.595 -11.371 7.218 1.00 38.50 151 VAL A CA 1
ATOM 1194 C C . VAL A 1 151 ? 9.018 -11.302 8.686 1.00 38.50 151 VAL A C 1
ATOM 1196 O O . VAL A 1 151 ? 8.274 -11.746 9.562 1.00 38.50 151 VAL A O 1
ATOM 1199 N N . THR A 1 152 ? 10.211 -10.775 8.970 1.00 36.69 152 THR A N 1
ATOM 1200 C CA . THR A 1 152 ? 10.818 -10.730 10.317 1.00 36.69 152 THR A CA 1
ATOM 1201 C C . THR A 1 152 ? 9.990 -9.957 11.351 1.00 36.69 152 THR A C 1
ATOM 1203 O O . THR A 1 152 ? 10.281 -10.053 12.540 1.00 36.69 152 THR A O 1
ATOM 1206 N N . ARG A 1 153 ? 8.941 -9.243 10.924 1.00 35.38 153 ARG A N 1
ATOM 1207 C CA . ARG A 1 153 ? 7.719 -8.877 11.661 1.00 35.38 153 ARG A CA 1
ATOM 1208 C C . ARG A 1 153 ? 6.755 -8.248 10.653 1.00 35.38 153 ARG A C 1
ATOM 1210 O O . ARG A 1 153 ? 7.111 -7.266 10.021 1.00 35.38 153 ARG A O 1
ATOM 1217 N N . LEU A 1 154 ? 5.552 -8.798 10.483 1.00 40.56 154 LEU A N 1
ATOM 1218 C CA . LEU A 1 154 ? 4.457 -8.006 9.912 1.00 40.56 154 LEU A CA 1
ATOM 1219 C C . LEU A 1 154 ? 4.018 -7.008 10.995 1.00 40.56 154 LEU A C 1
ATOM 1221 O O . LEU A 1 154 ? 3.905 -7.420 12.156 1.00 40.56 154 LEU A O 1
ATOM 1225 N N . PRO A 1 155 ? 3.755 -5.735 10.670 1.00 43.50 155 PRO A N 1
ATOM 1226 C CA . PRO A 1 155 ? 3.265 -4.787 11.653 1.00 43.50 155 PRO A CA 1
ATOM 1227 C C . PRO A 1 155 ? 1.917 -5.274 12.186 1.00 43.50 155 PRO A C 1
ATOM 1229 O O . PRO A 1 155 ? 0.975 -5.511 11.434 1.00 43.50 155 PRO A O 1
ATOM 1232 N N . THR A 1 156 ? 1.818 -5.413 13.507 1.00 44.12 156 THR A N 1
ATOM 1233 C CA . THR A 1 156 ? 0.658 -5.943 14.249 1.00 44.12 156 THR A CA 1
ATOM 1234 C C . THR A 1 156 ? -0.551 -4.996 14.259 1.00 44.12 156 THR A C 1
ATOM 1236 O O . THR A 1 156 ? -1.404 -5.058 15.145 1.00 44.12 156 THR A O 1
ATOM 1239 N N . GLN A 1 157 ? -0.604 -4.052 13.322 1.00 56.00 157 GLN A N 1
ATOM 1240 C CA . GLN A 1 157 ? -1.547 -2.948 13.352 1.00 56.00 157 GLN A CA 1
ATOM 1241 C C . GLN A 1 157 ? -2.914 -3.379 12.823 1.00 56.00 157 GLN A C 1
ATOM 1243 O O . GLN A 1 157 ? -3.032 -4.014 11.776 1.00 56.00 157 GLN A O 1
ATOM 1248 N N . ALA A 1 158 ? -3.958 -3.010 13.565 1.00 54.50 158 ALA A N 1
ATOM 1249 C CA . ALA A 1 158 ? -5.333 -3.244 13.153 1.00 54.50 158 ALA A CA 1
ATOM 1250 C C . ALA A 1 158 ? -5.635 -2.525 11.827 1.00 54.50 158 ALA A C 1
ATOM 1252 O O . ALA A 1 158 ? -5.149 -1.420 11.586 1.00 54.50 158 ALA A O 1
ATOM 1253 N N . ASP A 1 159 ? -6.467 -3.156 10.999 1.00 59.44 159 ASP A N 1
ATOM 1254 C CA . ASP A 1 159 ? -6.962 -2.630 9.723 1.00 59.44 159 ASP A CA 1
ATOM 1255 C C . ASP A 1 159 ? -5.914 -2.471 8.600 1.00 59.44 159 ASP A C 1
ATOM 1257 O O . ASP A 1 159 ? -6.220 -1.837 7.593 1.00 59.44 159 ASP A O 1
ATOM 1261 N N . SER A 1 160 ? -4.713 -3.053 8.723 1.00 67.94 160 SER A N 1
ATOM 1262 C CA . SER A 1 160 ? -3.692 -3.063 7.660 1.00 67.94 160 SER A CA 1
ATOM 1263 C C . SER A 1 160 ? -3.557 -4.443 7.001 1.00 67.94 160 SER A C 1
ATOM 1265 O O . SER A 1 160 ? -3.415 -5.458 7.679 1.00 67.94 160 SER A O 1
ATOM 1267 N N . LEU A 1 161 ? -3.563 -4.478 5.668 1.00 74.38 161 LEU A N 1
ATOM 1268 C CA . LEU A 1 161 ? -3.318 -5.655 4.833 1.00 74.38 161 LEU A CA 1
ATOM 1269 C C . LEU A 1 161 ? -2.074 -5.418 3.981 1.00 74.38 161 LEU A C 1
ATOM 1271 O O . LEU A 1 161 ? -1.966 -4.385 3.325 1.00 74.38 161 LEU A O 1
ATOM 1275 N N . ILE A 1 162 ? -1.156 -6.383 3.974 1.00 72.56 162 ILE A N 1
ATOM 1276 C CA . ILE A 1 162 ? 0.096 -6.312 3.217 1.00 72.56 162 ILE A CA 1
ATOM 1277 C C . ILE A 1 162 ? 0.152 -7.489 2.255 1.00 72.56 162 ILE A C 1
ATOM 1279 O O . ILE A 1 162 ? 0.034 -8.643 2.663 1.00 72.56 162 ILE A O 1
ATOM 1283 N N . TYR A 1 163 ? 0.365 -7.181 0.984 1.00 76.44 163 TYR A N 1
ATOM 1284 C CA . TYR A 1 163 ? 0.509 -8.142 -0.093 1.00 76.44 163 TYR A CA 1
ATOM 1285 C C . TYR A 1 163 ? 1.862 -7.953 -0.750 1.00 76.44 163 TYR A C 1
ATOM 1287 O O . TYR A 1 163 ? 2.125 -6.899 -1.316 1.00 76.44 163 TYR A O 1
ATOM 1295 N N . HIS A 1 164 ? 2.722 -8.964 -0.671 1.00 74.12 164 HIS A N 1
ATOM 1296 C CA . HIS A 1 164 ? 4.099 -8.875 -1.143 1.00 74.12 164 HIS A CA 1
ATOM 1297 C C . HIS A 1 164 ? 4.384 -9.920 -2.217 1.00 74.12 164 HIS A C 1
ATOM 1299 O O . HIS A 1 164 ? 4.044 -11.098 -2.077 1.00 74.12 164 HIS A O 1
ATOM 1305 N N . CYS A 1 165 ? 5.018 -9.468 -3.291 1.00 72.31 165 CYS A N 1
ATOM 1306 C CA . CYS A 1 165 ? 5.555 -10.291 -4.352 1.00 72.31 165 CYS A CA 1
ATOM 1307 C C . CYS A 1 165 ? 7.045 -9.982 -4.512 1.0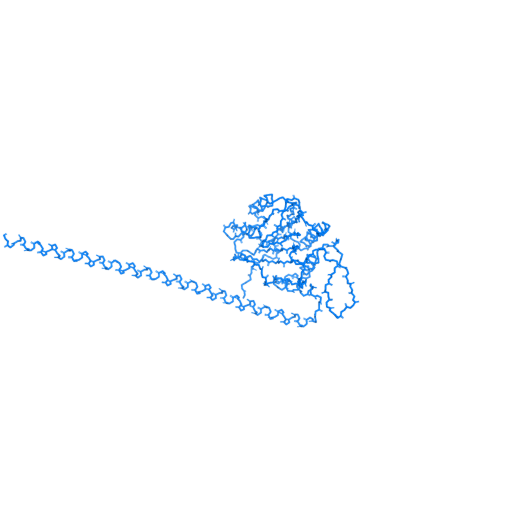0 72.31 165 CYS A C 1
ATOM 1309 O O . CYS A 1 165 ? 7.422 -8.848 -4.801 1.00 72.31 165 CYS A O 1
ATOM 1311 N N . SER A 1 166 ? 7.874 -11.012 -4.334 1.00 63.75 166 SER A N 1
ATOM 1312 C CA . SER A 1 166 ? 9.335 -10.942 -4.482 1.00 63.75 166 SER A CA 1
ATOM 1313 C C . SER A 1 166 ? 9.836 -11.419 -5.844 1.00 63.75 166 SER A C 1
ATOM 1315 O O . SER A 1 166 ? 11.041 -11.568 -6.029 1.00 63.75 166 SER A O 1
ATOM 1317 N N . ILE A 1 167 ? 8.927 -11.766 -6.764 1.00 64.88 167 ILE A N 1
ATOM 1318 C CA . ILE A 1 167 ? 9.285 -12.347 -8.062 1.00 64.88 167 ILE A CA 1
ATOM 1319 C C . ILE A 1 167 ? 9.972 -11.259 -8.884 1.00 64.88 167 ILE A C 1
ATOM 1321 O O . ILE A 1 167 ? 9.311 -10.257 -9.181 1.00 64.88 167 ILE A O 1
ATOM 1325 N N . PRO A 1 168 ? 11.244 -11.460 -9.283 1.00 61.22 168 PRO A N 1
ATOM 1326 C CA . PRO A 1 168 ? 11.959 -10.440 -10.013 1.00 61.22 168 PRO A CA 1
ATOM 1327 C C . PRO A 1 168 ? 11.240 -10.042 -11.300 1.00 61.22 168 PRO A C 1
ATOM 1329 O O . PRO A 1 168 ? 10.882 -10.882 -12.132 1.00 61.22 168 PRO A O 1
ATOM 1332 N N . SER A 1 169 ? 11.071 -8.738 -11.473 1.00 56.62 169 SER A N 1
ATOM 1333 C CA . SER A 1 169 ? 10.448 -8.120 -12.646 1.00 56.62 169 SER A CA 1
ATOM 1334 C C . SER A 1 169 ? 11.153 -8.456 -13.971 1.00 56.62 169 SER A C 1
ATOM 1336 O O . SER A 1 169 ? 10.536 -8.431 -15.035 1.00 56.62 169 SER A O 1
ATOM 1338 N N . SER A 1 170 ? 12.436 -8.825 -13.902 1.00 51.06 170 SER A N 1
ATOM 1339 C CA . SER A 1 170 ? 13.314 -9.154 -15.029 1.00 51.06 170 SER A CA 1
ATOM 1340 C C . SER A 1 170 ? 13.403 -10.642 -15.374 1.00 51.06 170 SER A C 1
ATOM 1342 O O . SER A 1 170 ? 14.192 -11.011 -16.246 1.00 51.06 170 SER A O 1
ATOM 1344 N N . ILE A 1 171 ? 12.633 -11.521 -14.720 1.00 51.03 171 ILE A N 1
ATOM 1345 C CA . ILE A 1 171 ? 12.668 -12.947 -15.056 1.00 51.03 171 ILE A CA 1
ATOM 1346 C C . ILE A 1 171 ? 12.195 -13.155 -16.508 1.00 51.03 171 ILE A C 1
ATOM 1348 O O . ILE A 1 171 ? 11.007 -13.140 -16.820 1.00 51.03 171 ILE A O 1
ATOM 1352 N N . GLU A 1 172 ? 13.152 -13.431 -17.399 1.00 39.66 172 GLU A N 1
ATOM 1353 C CA . GLU A 1 172 ? 12.903 -13.906 -18.768 1.00 39.66 172 GLU A CA 1
ATOM 1354 C C . GLU A 1 172 ? 12.428 -15.377 -18.809 1.00 39.66 172 GLU A C 1
ATOM 1356 O O . GLU A 1 172 ? 11.991 -15.857 -19.856 1.00 39.66 172 GLU A O 1
ATOM 1361 N N . ARG A 1 173 ? 12.523 -16.105 -17.683 1.00 38.62 173 ARG A N 1
ATOM 1362 C CA . ARG A 1 173 ? 12.306 -17.558 -17.568 1.00 38.62 173 ARG A CA 1
ATOM 1363 C C . ARG A 1 173 ? 11.416 -17.944 -16.386 1.00 38.62 173 ARG A C 1
ATOM 1365 O O . ARG A 1 173 ? 11.874 -18.036 -15.252 1.00 38.62 173 ARG A O 1
ATOM 1372 N N . PHE A 1 174 ? 10.159 -18.262 -16.672 1.00 44.44 174 PHE A N 1
ATOM 1373 C CA . PHE A 1 174 ? 9.268 -18.897 -15.702 1.00 44.44 174 PHE A CA 1
ATOM 1374 C C . PHE A 1 174 ? 9.614 -20.382 -15.544 1.00 44.44 174 PHE A C 1
ATOM 1376 O O . PHE A 1 174 ? 9.679 -21.084 -16.555 1.00 44.44 174 PHE A O 1
ATOM 1383 N N . PRO A 1 175 ? 9.765 -20.910 -14.317 1.00 35.69 175 PRO A N 1
ATOM 1384 C CA . PRO A 1 175 ? 9.731 -22.345 -14.093 1.00 35.69 175 PRO A CA 1
ATOM 1385 C C . PRO A 1 175 ? 8.267 -22.793 -14.089 1.00 35.69 175 PRO A C 1
ATOM 1387 O O . PRO A 1 175 ? 7.649 -22.951 -13.039 1.00 35.69 175 PRO A O 1
ATOM 1390 N N . TRP A 1 176 ? 7.676 -22.976 -15.269 1.00 43.00 176 TRP A N 1
ATOM 1391 C CA . TRP A 1 176 ? 6.479 -23.807 -15.355 1.00 43.00 176 TRP A CA 1
ATOM 1392 C C . TRP A 1 176 ? 6.943 -25.266 -15.402 1.00 43.00 176 TRP A C 1
ATOM 1394 O O . TRP A 1 176 ? 7.715 -25.618 -16.284 1.00 43.00 176 TRP A O 1
ATOM 1404 N N . SER A 1 177 ? 6.500 -26.046 -14.407 1.00 37.62 177 SER A N 1
ATOM 1405 C CA . SER A 1 177 ? 6.332 -27.510 -14.355 1.00 37.62 177 SER A CA 1
ATOM 1406 C C . SER A 1 177 ? 7.163 -28.361 -15.327 1.00 37.62 177 SER A C 1
ATOM 1408 O O . SER A 1 177 ? 7.035 -28.238 -16.544 1.00 37.62 177 SER A O 1
ATOM 1410 N N . ASP A 1 178 ? 7.831 -29.386 -14.784 1.00 40.59 178 ASP A N 1
ATOM 1411 C CA . ASP A 1 178 ? 8.476 -30.502 -15.504 1.00 40.59 178 ASP A CA 1
ATOM 1412 C C . ASP A 1 178 ? 7.614 -31.178 -16.603 1.00 40.59 178 ASP A C 1
ATOM 1414 O O . ASP A 1 178 ? 8.101 -32.032 -17.344 1.00 40.59 178 ASP A O 1
ATOM 1418 N N . SER A 1 179 ? 6.331 -30.824 -16.739 1.00 39.44 179 SER A N 1
ATOM 1419 C CA . SER A 1 179 ? 5.375 -31.456 -17.649 1.00 39.44 179 SER A CA 1
ATOM 1420 C C . SER A 1 179 ? 5.007 -30.675 -18.924 1.00 39.44 179 SER A C 1
ATOM 1422 O O . SER A 1 179 ? 4.304 -31.248 -19.756 1.00 39.44 179 SER A O 1
ATOM 1424 N N . VAL A 1 180 ? 5.472 -29.438 -19.173 1.00 40.59 180 VAL A N 1
ATOM 1425 C CA . VAL A 1 180 ? 5.146 -28.730 -20.441 1.00 40.59 180 VAL A CA 1
ATOM 1426 C C . VAL A 1 180 ? 6.377 -28.105 -21.106 1.00 40.59 180 VAL A C 1
ATOM 1428 O O . VAL A 1 180 ? 6.864 -27.048 -20.727 1.00 40.59 180 VAL A O 1
ATOM 1431 N N . LYS A 1 181 ? 6.845 -28.747 -22.183 1.00 36.97 181 LYS A N 1
ATOM 1432 C CA . LYS A 1 181 ? 7.992 -28.355 -23.029 1.00 36.97 181 LYS A CA 1
ATOM 1433 C C . LYS A 1 181 ? 7.739 -27.129 -23.933 1.00 36.97 181 LYS A C 1
ATOM 1435 O O . LYS A 1 181 ? 8.101 -27.165 -25.108 1.00 36.97 181 LYS A O 1
ATOM 1440 N N . GLN A 1 182 ? 7.104 -26.063 -23.446 1.00 38.69 182 GLN A N 1
ATOM 1441 C CA . GLN A 1 182 ? 6.996 -24.805 -24.202 1.00 38.69 182 GLN A CA 1
ATOM 1442 C C . GLN A 1 182 ? 7.241 -23.588 -23.304 1.00 38.69 182 GLN A C 1
ATOM 1444 O O . GLN A 1 182 ? 6.387 -23.179 -22.523 1.00 38.69 182 GLN A O 1
ATOM 1449 N N . GLU A 1 183 ? 8.431 -23.007 -23.461 1.00 43.88 183 GLU A N 1
ATOM 1450 C CA . GLU A 1 183 ? 8.876 -21.767 -22.826 1.00 43.88 183 GLU A CA 1
ATOM 1451 C C . GLU A 1 183 ? 8.045 -20.581 -23.360 1.00 43.88 183 GLU A C 1
ATOM 1453 O O . GLU A 1 183 ? 8.160 -20.207 -24.529 1.00 43.88 183 GLU A O 1
ATOM 1458 N N . LYS A 1 184 ? 7.196 -19.963 -22.528 1.00 45.88 184 LYS A N 1
ATOM 1459 C CA . LYS A 1 184 ? 6.585 -18.659 -22.843 1.00 45.88 184 LYS A CA 1
ATOM 1460 C C . LYS A 1 184 ? 7.426 -17.547 -22.220 1.00 45.88 184 LYS A C 1
ATOM 1462 O O . LYS A 1 184 ? 7.474 -17.416 -21.001 1.00 45.88 184 LYS A O 1
ATOM 1467 N N . LYS A 1 185 ? 8.066 -16.735 -23.066 1.00 55.94 185 LYS A N 1
ATOM 1468 C CA . LYS A 1 185 ? 8.772 -15.513 -22.657 1.00 55.94 185 LYS A CA 1
ATOM 1469 C C . LYS A 1 185 ? 7.746 -14.437 -22.278 1.00 55.94 185 LYS A C 1
ATOM 1471 O O . LYS A 1 185 ? 6.902 -14.090 -23.104 1.00 55.94 185 LYS A O 1
ATOM 1476 N N . TRP A 1 186 ? 7.801 -13.926 -21.048 1.00 65.69 186 TRP A N 1
ATOM 1477 C CA . TRP A 1 186 ? 7.008 -12.761 -20.645 1.00 65.69 186 TRP A CA 1
ATOM 1478 C C . TRP A 1 186 ? 7.607 -11.491 -21.246 1.00 65.69 186 TRP A C 1
ATOM 1480 O O . TRP A 1 186 ? 8.828 -11.340 -21.307 1.00 65.69 186 TRP A O 1
ATOM 1490 N N . ASN A 1 187 ? 6.750 -10.585 -21.711 1.00 67.50 187 ASN A N 1
ATOM 1491 C CA . ASN A 1 187 ? 7.197 -9.307 -22.238 1.00 67.50 187 ASN A CA 1
ATOM 1492 C C . ASN A 1 187 ? 7.304 -8.291 -21.095 1.00 67.50 187 ASN A C 1
ATOM 1494 O O . ASN A 1 187 ? 6.308 -7.684 -20.714 1.00 67.50 187 ASN A O 1
ATOM 1498 N N . THR A 1 188 ? 8.515 -8.074 -20.586 1.00 63.59 188 THR A N 1
ATOM 1499 C CA . THR A 1 188 ? 8.806 -7.101 -19.516 1.00 63.59 188 THR A CA 1
ATOM 1500 C C . THR A 1 188 ? 8.465 -5.656 -19.897 1.00 63.59 188 THR A C 1
ATOM 1502 O O . THR A 1 188 ? 8.249 -4.830 -19.016 1.00 63.59 188 THR A O 1
ATOM 1505 N N . ALA A 1 189 ? 8.298 -5.342 -21.190 1.00 65.81 189 ALA A N 1
ATOM 1506 C CA . ALA A 1 189 ? 7.759 -4.050 -21.627 1.00 65.81 189 ALA A CA 1
ATOM 1507 C C . ALA A 1 189 ? 6.289 -3.830 -21.207 1.00 65.81 189 ALA A C 1
ATOM 1509 O O . ALA A 1 189 ? 5.777 -2.718 -21.312 1.00 65.81 189 ALA A O 1
ATOM 1510 N N . GLN A 1 190 ? 5.596 -4.884 -20.760 1.00 67.94 190 GLN A N 1
ATOM 1511 C CA . GLN A 1 190 ? 4.246 -4.815 -20.195 1.00 67.94 190 GLN A CA 1
ATOM 1512 C C . GLN A 1 190 ? 4.246 -4.663 -18.666 1.00 67.94 190 GLN A C 1
ATOM 1514 O O . GLN A 1 190 ? 3.167 -4.601 -18.080 1.00 67.94 190 GLN A O 1
ATOM 1519 N N . GLY A 1 191 ? 5.425 -4.579 -18.040 1.00 77.31 191 GLY A N 1
ATOM 1520 C CA . GLY A 1 191 ? 5.593 -4.553 -16.590 1.00 77.31 191 GLY A CA 1
ATOM 1521 C C . GLY A 1 191 ? 5.878 -5.934 -16.004 1.00 77.31 191 GLY A C 1
ATOM 1522 O O . GLY A 1 191 ? 6.072 -6.915 -16.732 1.00 77.31 191 GLY A O 1
ATOM 1523 N N . SER A 1 192 ? 5.902 -6.022 -14.679 1.00 79.75 192 SER A N 1
ATOM 1524 C CA . SER A 1 192 ? 6.019 -7.277 -13.953 1.00 79.75 192 SER A CA 1
ATOM 1525 C C . SER A 1 192 ? 4.756 -8.118 -14.131 1.00 79.75 192 SER A C 1
ATOM 1527 O O . SER A 1 192 ? 3.623 -7.627 -14.165 1.00 79.75 192 SER A O 1
ATOM 1529 N N . ILE A 1 193 ? 4.941 -9.438 -14.201 1.00 77.62 193 ILE A N 1
ATOM 1530 C CA . ILE A 1 193 ? 3.817 -10.371 -14.308 1.00 77.62 193 ILE A CA 1
ATOM 1531 C C . ILE A 1 193 ? 2.844 -10.229 -13.129 1.00 77.62 193 ILE A C 1
ATOM 1533 O O . ILE A 1 193 ? 1.641 -10.417 -13.298 1.00 77.62 193 ILE A O 1
ATOM 1537 N N . PHE A 1 194 ? 3.349 -9.873 -11.944 1.00 82.25 194 PHE A N 1
ATOM 1538 C CA . PHE A 1 194 ? 2.540 -9.733 -10.744 1.00 82.25 194 PHE A CA 1
ATOM 1539 C C . PHE A 1 194 ? 1.593 -8.547 -10.859 1.00 82.25 194 PHE A C 1
ATOM 1541 O O . PHE A 1 194 ? 0.385 -8.730 -10.723 1.00 82.25 194 PHE A O 1
ATOM 1548 N N . ILE A 1 195 ? 2.117 -7.355 -11.159 1.00 87.00 195 ILE A N 1
ATOM 1549 C CA . ILE A 1 195 ? 1.287 -6.159 -11.313 1.00 87.00 195 ILE A CA 1
ATOM 1550 C C . ILE A 1 195 ? 0.308 -6.341 -12.468 1.00 87.00 195 ILE A C 1
ATOM 1552 O O . ILE A 1 195 ? -0.868 -6.005 -12.319 1.00 87.00 195 ILE A O 1
ATOM 1556 N N . TYR A 1 196 ? 0.741 -6.941 -13.580 1.00 86.31 196 TYR A N 1
ATOM 1557 C CA . TYR A 1 196 ? -0.159 -7.266 -14.681 1.00 86.31 196 TYR A CA 1
ATOM 1558 C C . TYR A 1 196 ? -1.299 -8.194 -14.242 1.00 86.31 196 TYR A C 1
ATOM 1560 O O . TYR A 1 196 ? -2.466 -7.880 -14.475 1.00 86.31 196 TYR A O 1
ATOM 1568 N N . THR A 1 197 ? -0.975 -9.311 -13.586 1.00 84.25 197 THR A N 1
ATOM 1569 C CA . THR A 1 197 ? -1.955 -10.320 -13.153 1.00 84.25 197 THR A CA 1
ATOM 1570 C C . THR A 1 197 ? -2.903 -9.744 -12.111 1.00 84.25 197 THR A C 1
ATOM 1572 O O . THR A 1 197 ? -4.113 -9.902 -12.228 1.00 84.25 197 THR A O 1
ATOM 1575 N N . PHE A 1 198 ? -2.382 -9.000 -11.133 1.00 87.75 198 PHE A N 1
ATOM 1576 C CA . PHE A 1 198 ? -3.196 -8.272 -10.165 1.00 87.75 198 PHE A CA 1
ATOM 1577 C C . PHE A 1 198 ? -4.175 -7.323 -10.860 1.00 87.75 198 PHE A C 1
ATOM 1579 O O . PHE A 1 198 ? -5.374 -7.351 -10.576 1.00 87.75 198 PHE A O 1
ATOM 1586 N N . CYS A 1 199 ? -3.680 -6.521 -11.806 1.00 90.50 199 CYS A N 1
ATOM 1587 C CA . CYS A 1 199 ? -4.499 -5.589 -12.569 1.00 90.50 199 CYS A CA 1
ATOM 1588 C C . CYS A 1 199 ? -5.545 -6.294 -13.443 1.00 90.50 199 CYS A C 1
ATOM 1590 O O . CYS A 1 199 ? -6.630 -5.761 -13.656 1.00 90.50 199 CYS A O 1
ATOM 1592 N N . ASP A 1 200 ? -5.242 -7.473 -13.974 1.00 88.62 200 ASP A N 1
ATOM 1593 C CA . ASP A 1 200 ? -6.179 -8.259 -14.767 1.00 88.62 200 ASP A CA 1
ATOM 1594 C C . ASP A 1 200 ? -7.287 -8.876 -13.899 1.00 88.62 200 ASP A C 1
ATOM 1596 O O . ASP A 1 200 ? -8.474 -8.708 -14.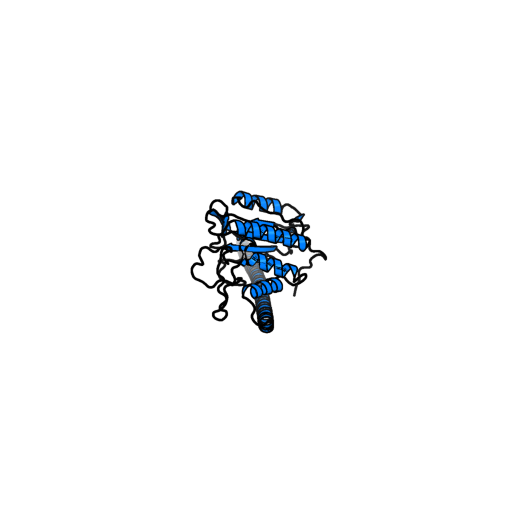191 1.00 88.62 200 ASP A O 1
ATOM 1600 N N . GLU A 1 201 ? -6.925 -9.492 -12.773 1.00 87.81 201 GLU A N 1
ATOM 1601 C CA . GLU A 1 201 ? -7.885 -10.089 -11.840 1.00 87.81 201 GLU A CA 1
ATOM 1602 C C . GLU A 1 201 ? -8.806 -9.032 -11.218 1.00 87.81 201 GLU A C 1
ATOM 1604 O O . GLU A 1 201 ? -10.023 -9.212 -11.202 1.00 87.81 201 GLU A O 1
ATOM 1609 N N . ILE A 1 202 ? -8.286 -7.873 -10.792 1.00 88.25 202 ILE A N 1
ATOM 1610 C CA . ILE A 1 202 ? -9.128 -6.828 -10.178 1.00 88.25 202 ILE A CA 1
ATOM 1611 C C . ILE A 1 202 ? -10.129 -6.221 -11.174 1.00 88.25 202 ILE A C 1
ATOM 1613 O O . ILE A 1 202 ? -11.207 -5.766 -10.784 1.00 88.25 202 ILE A O 1
ATOM 1617 N N . ARG A 1 203 ? -9.816 -6.228 -12.479 1.00 88.31 203 ARG A N 1
ATOM 1618 C CA . ARG A 1 203 ? -10.758 -5.795 -13.526 1.00 88.31 203 ARG A CA 1
ATOM 1619 C C . ARG A 1 203 ? -11.892 -6.795 -13.717 1.00 88.31 203 ARG A C 1
ATOM 1621 O O . ARG A 1 203 ? -13.026 -6.359 -13.929 1.00 88.31 203 ARG A O 1
ATOM 1628 N N . LYS A 1 204 ? -11.584 -8.094 -13.671 1.00 86.06 204 LYS A N 1
ATOM 1629 C CA . LYS A 1 204 ? -12.541 -9.197 -13.851 1.00 86.06 204 LYS A CA 1
ATOM 1630 C C . LYS A 1 204 ? -13.447 -9.367 -12.632 1.00 86.06 204 LYS A C 1
ATOM 1632 O O . LYS A 1 204 ? -14.651 -9.556 -12.772 1.00 86.06 204 LYS A O 1
ATOM 1637 N N . GLU A 1 205 ? -12.878 -9.240 -11.442 1.00 81.38 205 GLU A N 1
ATOM 1638 C CA . GLU A 1 205 ? -13.481 -9.647 -10.171 1.00 81.38 205 GLU A CA 1
ATOM 1639 C C . GLU A 1 205 ? -14.052 -8.463 -9.384 1.00 81.38 205 GLU A C 1
ATOM 1641 O O . GLU A 1 205 ? -13.790 -8.276 -8.193 1.00 81.38 205 GLU A O 1
ATOM 1646 N N . ARG A 1 206 ? -14.850 -7.625 -10.053 1.00 74.38 206 ARG A N 1
ATOM 1647 C CA . ARG A 1 206 ? -15.476 -6.469 -9.399 1.00 74.38 206 ARG A CA 1
ATOM 1648 C C . ARG A 1 206 ? -16.462 -6.922 -8.323 1.00 74.38 206 ARG A C 1
ATOM 1650 O O . ARG A 1 206 ? -17.378 -7.690 -8.599 1.00 74.38 206 ARG A O 1
ATOM 1657 N N . GLY A 1 207 ? -16.311 -6.380 -7.116 1.00 71.31 207 GLY A N 1
ATOM 1658 C CA . GLY A 1 207 ? -17.174 -6.709 -5.975 1.00 71.31 207 GLY A CA 1
ATOM 1659 C C . GLY A 1 207 ? -16.806 -8.013 -5.263 1.00 71.31 207 GLY A C 1
ATOM 1660 O O . GLY A 1 207 ? -17.517 -8.422 -4.346 1.00 71.31 207 GLY A O 1
ATOM 1661 N N . THR A 1 208 ? -15.704 -8.654 -5.659 1.00 73.31 208 THR A N 1
ATOM 1662 C CA . THR A 1 208 ? -15.138 -9.801 -4.953 1.00 73.31 208 THR A CA 1
ATOM 1663 C C . THR A 1 208 ? -14.322 -9.328 -3.746 1.00 73.31 208 THR A C 1
ATOM 1665 O O . THR A 1 208 ? -13.678 -8.281 -3.775 1.00 73.31 208 THR A O 1
ATOM 1668 N N . ASP A 1 209 ? -14.359 -10.111 -2.668 1.00 76.56 209 ASP A N 1
ATOM 1669 C CA . ASP A 1 209 ? -13.540 -9.895 -1.475 1.00 76.56 209 ASP A CA 1
ATOM 1670 C C . ASP A 1 209 ? -12.035 -9.893 -1.809 1.00 76.56 209 ASP A C 1
ATOM 1672 O O . ASP A 1 209 ? -11.569 -10.677 -2.641 1.00 76.56 209 ASP A O 1
ATOM 1676 N N . ILE A 1 210 ? -11.256 -9.034 -1.147 1.00 76.38 210 ILE A N 1
ATOM 1677 C CA . ILE A 1 210 ? -9.833 -8.857 -1.463 1.00 76.38 210 ILE A CA 1
ATOM 1678 C C . ILE A 1 210 ? -8.991 -10.116 -1.186 1.00 76.38 210 ILE A C 1
ATOM 1680 O O . ILE A 1 210 ? -8.041 -10.399 -1.918 1.00 76.38 210 ILE A O 1
ATOM 1684 N N . HIS A 1 211 ? -9.366 -10.953 -0.213 1.00 72.38 211 HIS A N 1
ATOM 1685 C CA . HIS A 1 211 ? -8.691 -12.234 0.016 1.00 72.38 211 HIS A CA 1
ATOM 1686 C C . HIS A 1 211 ? -8.974 -13.229 -1.114 1.00 72.38 211 HIS A C 1
ATOM 1688 O O . HIS A 1 211 ? -8.074 -13.943 -1.554 1.00 72.38 211 HIS A O 1
ATOM 1694 N N . LYS A 1 212 ? -10.191 -13.229 -1.666 1.00 73.62 212 LYS A N 1
ATOM 1695 C CA . LYS A 1 212 ? -10.509 -14.023 -2.865 1.00 73.62 212 LYS A CA 1
ATOM 1696 C C . LYS A 1 212 ? -9.774 -13.517 -4.101 1.00 73.62 212 LYS A C 1
ATOM 1698 O O . LYS A 1 212 ? -9.273 -14.326 -4.878 1.00 73.62 212 LYS A O 1
ATOM 1703 N N . LEU A 1 213 ? -9.676 -12.197 -4.265 1.00 78.81 213 LEU A N 1
ATOM 1704 C CA . LEU A 1 213 ? -8.901 -11.588 -5.344 1.00 78.81 213 LEU A CA 1
ATOM 1705 C C . LEU A 1 213 ? -7.437 -12.041 -5.280 1.00 78.81 213 LEU A C 1
ATOM 1707 O O . LEU A 1 213 ? -6.892 -12.518 -6.269 1.00 78.81 213 LEU A O 1
ATOM 1711 N N . THR A 1 214 ? -6.815 -11.960 -4.103 1.00 71.94 214 THR A N 1
ATOM 1712 C CA . THR A 1 214 ? -5.418 -12.391 -3.923 1.00 71.94 214 THR A CA 1
ATOM 1713 C C . THR A 1 214 ? -5.221 -13.888 -4.134 1.00 71.94 214 THR A C 1
ATOM 1715 O O . THR A 1 214 ? -4.227 -14.291 -4.730 1.00 71.94 214 THR A O 1
ATOM 1718 N N . PHE A 1 215 ? -6.188 -14.726 -3.758 1.00 73.00 215 PHE A N 1
ATOM 1719 C CA . PHE A 1 215 ? -6.152 -16.143 -4.116 1.00 73.00 215 PHE A CA 1
ATOM 1720 C C . PHE A 1 215 ? -6.161 -16.364 -5.635 1.00 73.00 215 PHE A C 1
ATOM 1722 O O . PHE A 1 215 ? -5.369 -17.162 -6.135 1.00 73.00 215 PHE A O 1
ATOM 1729 N N . LYS A 1 216 ? -7.010 -15.644 -6.378 1.00 76.50 216 LYS A N 1
ATOM 1730 C CA . LYS A 1 216 ? -7.060 -15.736 -7.846 1.00 76.50 216 LYS A CA 1
ATOM 1731 C C . LYS A 1 216 ? -5.763 -15.272 -8.491 1.00 76.50 216 LYS A C 1
ATOM 1733 O O . LYS A 1 216 ? -5.245 -15.970 -9.353 1.00 76.50 216 LYS A O 1
ATOM 1738 N N . VAL A 1 217 ? -5.180 -14.178 -7.999 1.00 76.94 217 VAL A N 1
ATOM 1739 C CA . VAL A 1 217 ? -3.841 -13.739 -8.422 1.00 76.94 217 VAL A CA 1
ATOM 1740 C C . VAL A 1 217 ? -2.825 -14.865 -8.212 1.00 76.94 217 VAL A C 1
ATOM 1742 O O . VAL A 1 217 ? -2.069 -15.186 -9.124 1.00 76.94 217 VAL A O 1
ATOM 1745 N N . ASN A 1 218 ? -2.860 -15.547 -7.066 1.00 72.00 218 ASN A N 1
ATOM 1746 C CA . ASN A 1 218 ? -1.949 -16.659 -6.777 1.00 72.00 218 ASN A CA 1
ATOM 1747 C C . ASN A 1 218 ? -2.165 -17.870 -7.683 1.00 72.00 218 ASN A C 1
ATOM 1749 O O . ASN A 1 218 ? -1.193 -18.519 -8.065 1.00 72.00 218 ASN A O 1
ATOM 1753 N N . ALA A 1 219 ? -3.416 -18.193 -8.009 1.00 70.88 219 ALA A N 1
ATOM 1754 C CA . ALA A 1 219 ? -3.753 -19.279 -8.923 1.00 70.88 219 ALA A CA 1
ATOM 1755 C C . ALA A 1 219 ? -3.283 -18.962 -10.353 1.00 70.88 219 ALA A C 1
ATOM 1757 O O . ALA A 1 219 ? -2.599 -19.776 -10.977 1.00 70.88 219 ALA A O 1
ATOM 1758 N N . SER A 1 220 ? -3.550 -17.744 -10.831 1.00 72.00 220 SER A N 1
ATOM 1759 C CA . SER A 1 220 ? -3.121 -17.258 -12.146 1.00 72.00 220 SER A CA 1
ATOM 1760 C C . SER A 1 220 ? -1.592 -17.233 -12.278 1.00 72.00 220 SER A C 1
ATOM 1762 O O . SER A 1 220 ? -1.057 -17.652 -13.303 1.00 72.00 220 SER A O 1
ATOM 1764 N N . MET A 1 221 ? -0.874 -16.859 -11.214 1.00 67.81 221 MET A N 1
ATOM 1765 C CA . MET A 1 221 ? 0.595 -16.869 -11.175 1.00 67.81 221 MET A CA 1
ATOM 1766 C C . MET A 1 221 ? 1.213 -18.279 -11.169 1.00 67.81 221 MET A C 1
ATOM 1768 O O . MET A 1 221 ? 2.361 -18.440 -11.578 1.00 67.81 221 MET A O 1
ATOM 1772 N N . LYS A 1 222 ? 0.477 -19.308 -10.723 1.00 61.47 222 LYS A N 1
ATOM 1773 C CA . LYS A 1 222 ? 0.946 -20.708 -10.672 1.00 61.47 222 LYS A CA 1
ATOM 1774 C C . LYS A 1 222 ? 0.712 -21.493 -11.965 1.00 61.47 222 LYS A C 1
ATOM 1776 O O . LYS A 1 222 ? 1.210 -22.609 -12.076 1.00 61.47 222 LYS A O 1
ATOM 1781 N N . GLY A 1 223 ? -0.020 -20.930 -12.929 1.00 53.09 223 GLY A N 1
ATOM 1782 C CA . GLY A 1 223 ? -0.338 -21.603 -14.186 1.00 53.09 223 GLY A CA 1
ATOM 1783 C C . GLY A 1 223 ? -1.287 -22.791 -13.988 1.00 53.09 223 GLY A C 1
ATOM 1784 O O . GLY A 1 223 ? -0.856 -23.937 -14.025 1.00 53.09 223 GLY A O 1
ATOM 1785 N N . THR A 1 224 ? -2.572 -22.495 -13.767 1.00 38.41 224 THR A N 1
ATOM 1786 C CA . THR A 1 224 ? -3.754 -23.389 -13.834 1.00 38.41 224 THR A CA 1
ATOM 1787 C C . THR A 1 224 ? -3.526 -24.886 -13.558 1.00 38.41 224 THR A C 1
ATOM 1789 O O . THR A 1 224 ? -3.213 -25.655 -14.471 1.00 38.41 224 THR A O 1
ATOM 1792 N N . GLY A 1 225 ? -3.818 -25.308 -12.324 1.00 38.38 225 GLY A N 1
ATOM 1793 C CA . GLY A 1 225 ? -4.410 -26.623 -12.060 1.00 38.38 225 GLY A CA 1
ATOM 1794 C C . GLY A 1 225 ? -5.931 -26.548 -12.255 1.00 38.38 225 GLY A C 1
ATOM 1795 O O . GLY A 1 225 ? -6.497 -25.461 -12.278 1.00 38.38 225 GLY A O 1
ATOM 1796 N N . ASP A 1 226 ? -6.592 -27.684 -12.464 1.00 39.59 226 ASP A N 1
ATOM 1797 C CA . ASP A 1 226 ? -8.035 -27.789 -12.726 1.00 39.59 226 ASP A CA 1
ATOM 1798 C C . ASP A 1 226 ? -8.864 -26.947 -11.727 1.00 39.59 226 ASP A C 1
ATOM 1800 O O . ASP A 1 226 ? -8.692 -27.074 -10.514 1.00 39.59 226 ASP A O 1
ATOM 1804 N N . GLY A 1 227 ? -9.776 -26.091 -12.209 1.00 42.16 227 GLY A N 1
ATOM 1805 C CA . GLY A 1 227 ? -10.462 -25.067 -11.394 1.00 42.16 227 GLY A CA 1
ATOM 1806 C C . GLY A 1 227 ? -11.269 -25.608 -10.202 1.00 42.16 227 GLY A C 1
ATOM 1807 O O . GLY A 1 227 ? -11.635 -24.857 -9.303 1.00 42.16 227 GLY A O 1
ATOM 1808 N N . LYS A 1 228 ? -11.508 -26.923 -10.148 1.00 41.19 228 LYS A N 1
ATOM 1809 C CA . LYS A 1 228 ? -12.090 -27.616 -8.988 1.00 41.19 228 LYS A CA 1
ATOM 1810 C C . LYS A 1 228 ? -11.107 -27.794 -7.829 1.00 41.19 228 LYS A C 1
ATOM 1812 O O . LYS A 1 228 ? -11.529 -27.771 -6.677 1.00 41.19 228 LYS A O 1
ATOM 1817 N N . GLU A 1 229 ? -9.824 -28.000 -8.112 1.00 42.28 229 GLU A N 1
ATOM 1818 C CA . GLU A 1 229 ? -8.783 -28.152 -7.092 1.00 42.28 229 GLU A CA 1
ATOM 1819 C C . GLU A 1 229 ? -8.439 -26.797 -6.460 1.00 42.28 229 GLU A C 1
ATOM 1821 O O . GLU A 1 229 ? -8.244 -26.707 -5.247 1.00 42.28 229 GLU A O 1
ATOM 1826 N N . ASP A 1 230 ? -8.467 -25.732 -7.261 1.00 44.22 230 ASP A N 1
ATOM 1827 C CA . ASP A 1 230 ? -8.297 -24.360 -6.786 1.00 44.22 230 ASP A CA 1
ATOM 1828 C C . ASP A 1 230 ? -9.477 -23.908 -5.909 1.00 44.22 230 ASP A C 1
ATOM 1830 O O . ASP A 1 230 ? -9.253 -23.320 -4.854 1.00 44.22 230 ASP A O 1
ATOM 1834 N N . ASP A 1 231 ? -10.720 -24.279 -6.236 1.00 45.53 231 ASP A N 1
ATOM 1835 C CA . ASP A 1 231 ? -11.888 -24.033 -5.370 1.00 45.53 231 ASP A CA 1
ATOM 1836 C C . ASP A 1 231 ? -11.809 -24.780 -4.025 1.00 45.53 231 ASP A C 1
ATOM 1838 O O . ASP A 1 231 ? -12.271 -24.279 -2.995 1.00 45.53 231 ASP A O 1
ATOM 1842 N N . ILE A 1 232 ? -11.228 -25.984 -4.007 1.00 48.16 232 ILE A N 1
ATOM 1843 C CA . ILE A 1 232 ? -11.011 -26.755 -2.773 1.00 48.16 232 ILE A CA 1
ATOM 1844 C C . ILE A 1 232 ? -9.917 -26.097 -1.930 1.00 48.16 232 ILE A C 1
ATOM 1846 O O . ILE A 1 232 ? -10.125 -25.882 -0.735 1.00 48.16 232 ILE A O 1
ATOM 1850 N N . LYS A 1 233 ? -8.795 -25.708 -2.548 1.00 45.66 233 LYS A N 1
ATOM 1851 C CA . LYS A 1 233 ? -7.704 -24.985 -1.877 1.00 45.66 233 LYS A CA 1
ATOM 1852 C C . LYS A 1 233 ? -8.159 -23.621 -1.358 1.00 45.66 233 LYS A C 1
ATOM 1854 O O . LYS A 1 233 ? -7.758 -23.239 -0.263 1.00 45.66 233 LYS A O 1
ATOM 1859 N N . LEU A 1 234 ? -9.033 -22.921 -2.086 1.00 47.06 234 LEU A N 1
ATOM 1860 C CA . LEU A 1 234 ? -9.652 -21.670 -1.643 1.00 47.06 234 LEU A CA 1
ATOM 1861 C C . LEU A 1 234 ? -10.518 -21.901 -0.405 1.00 47.06 234 LEU A C 1
ATOM 1863 O O . LEU A 1 234 ? -10.354 -21.203 0.590 1.00 47.06 234 LEU A O 1
ATOM 1867 N N . LYS A 1 235 ? -11.391 -22.914 -0.424 1.00 47.97 235 LYS A N 1
ATOM 1868 C CA . LYS A 1 235 ? -12.224 -23.266 0.737 1.00 47.97 235 LYS A CA 1
ATOM 1869 C C . LYS A 1 235 ? -11.393 -23.691 1.949 1.00 47.97 235 LYS A C 1
ATOM 1871 O O . LYS A 1 235 ? -11.760 -23.361 3.073 1.00 47.97 235 LYS A O 1
ATOM 1876 N N . GLN A 1 236 ? -10.281 -24.394 1.735 1.00 44.19 236 GLN A N 1
ATOM 1877 C CA . GLN A 1 236 ? -9.340 -24.760 2.798 1.00 44.19 236 GLN A CA 1
ATOM 1878 C C . GLN A 1 236 ? -8.626 -23.534 3.373 1.00 44.19 236 GLN A C 1
ATOM 1880 O O . GLN A 1 236 ? -8.613 -23.362 4.587 1.00 44.19 236 GLN A O 1
ATOM 1885 N N . ALA A 1 237 ? -8.125 -22.634 2.525 1.00 44.25 237 ALA A N 1
ATOM 1886 C CA . ALA A 1 237 ? -7.506 -21.389 2.972 1.00 44.25 237 ALA A CA 1
ATOM 1887 C C . ALA A 1 237 ? -8.505 -20.469 3.706 1.00 44.25 237 ALA A C 1
ATOM 1889 O O . ALA A 1 237 ? -8.156 -19.867 4.721 1.00 44.25 237 ALA A O 1
ATOM 1890 N N . GLU A 1 238 ? -9.760 -20.391 3.244 1.00 47.41 238 GLU A N 1
ATOM 1891 C CA . GLU A 1 238 ? -10.845 -19.669 3.925 1.00 47.41 238 GLU A CA 1
ATOM 1892 C C . GLU A 1 238 ? -11.152 -20.263 5.310 1.00 47.41 238 GLU A C 1
ATOM 1894 O O . GLU A 1 238 ? -11.429 -19.519 6.257 1.00 47.41 238 GLU A O 1
ATOM 1899 N N . LEU A 1 239 ? -11.100 -21.592 5.443 1.00 51.19 239 LEU A N 1
ATOM 1900 C CA . LEU A 1 239 ? -11.314 -22.286 6.712 1.00 51.19 239 LEU A CA 1
ATOM 1901 C C . LEU A 1 239 ? -10.158 -22.035 7.687 1.00 51.19 239 LEU A C 1
ATOM 1903 O O . LEU A 1 239 ? -10.401 -21.604 8.811 1.00 51.19 239 LEU A O 1
ATOM 1907 N N . GLU A 1 240 ? -8.914 -22.199 7.240 1.00 53.34 240 GLU A N 1
ATOM 1908 C CA . GLU A 1 240 ? -7.719 -21.935 8.052 1.00 53.34 240 GLU A CA 1
ATOM 1909 C C . GLU A 1 240 ? -7.646 -20.472 8.512 1.00 53.34 240 GLU A C 1
ATOM 1911 O O . GLU A 1 240 ? -7.224 -20.172 9.631 1.00 53.34 240 GLU A O 1
ATOM 1916 N N . MET A 1 241 ? -8.068 -19.534 7.657 1.00 46.88 241 MET A N 1
ATOM 1917 C CA . MET A 1 241 ? -8.128 -18.117 8.007 1.00 46.88 241 MET A CA 1
ATOM 1918 C C . MET A 1 241 ? -9.209 -17.842 9.060 1.00 46.88 241 MET A C 1
ATOM 1920 O O . MET A 1 241 ? -8.960 -17.081 9.997 1.00 46.88 241 MET A O 1
ATOM 1924 N N . LYS A 1 242 ? -10.383 -18.482 8.957 1.00 55.06 242 LYS A N 1
ATOM 1925 C CA . LYS A 1 242 ? -11.435 -18.403 9.985 1.00 55.06 242 LYS A CA 1
ATOM 1926 C C . LYS A 1 242 ? -10.972 -18.962 11.325 1.00 55.06 242 LYS A C 1
ATOM 1928 O O . LYS A 1 242 ? -11.190 -18.311 12.343 1.00 55.06 242 LYS A O 1
ATOM 1933 N N . GLU A 1 243 ? -10.322 -20.120 11.326 1.00 60.25 243 GLU A N 1
ATOM 1934 C CA . GLU A 1 243 ? -9.783 -20.731 12.545 1.00 60.25 243 GLU A CA 1
ATOM 1935 C C . GLU A 1 243 ? -8.747 -19.820 13.207 1.00 60.25 243 GLU A C 1
ATOM 1937 O O . GLU A 1 243 ? -8.770 -19.626 14.421 1.00 60.25 243 GLU A O 1
ATOM 1942 N N . ARG A 1 244 ? -7.884 -19.179 12.411 1.00 52.31 244 ARG A N 1
ATOM 1943 C CA . ARG A 1 244 ? -6.887 -18.234 12.924 1.00 52.31 244 ARG A CA 1
ATOM 1944 C C . ARG A 1 244 ? -7.512 -16.973 13.515 1.00 52.31 244 ARG A C 1
ATOM 1946 O O . ARG A 1 244 ? -7.139 -16.577 14.609 1.00 52.31 244 ARG A O 1
ATOM 1953 N N . LEU A 1 245 ? -8.516 -16.404 12.850 1.00 50.47 245 LEU A N 1
ATOM 1954 C CA . LEU A 1 245 ? -9.292 -15.279 13.381 1.00 50.47 245 LEU A CA 1
ATOM 1955 C C . LEU A 1 245 ? -10.007 -15.635 14.693 1.00 50.47 245 LEU A C 1
ATOM 1957 O O . LEU A 1 245 ? -10.114 -14.791 15.580 1.00 50.47 245 LEU A O 1
ATOM 1961 N N . GLU A 1 246 ? -10.501 -16.866 14.839 1.00 65.25 246 GLU A N 1
ATOM 1962 C CA . GLU A 1 246 ? -11.062 -17.328 16.112 1.00 65.25 246 GLU A CA 1
ATOM 1963 C C . GLU A 1 246 ? -10.003 -17.481 17.205 1.00 65.25 246 GLU A C 1
ATOM 1965 O O . GLU A 1 246 ? -10.282 -17.152 18.359 1.00 65.25 246 GLU A O 1
ATOM 1970 N N . MET A 1 247 ? -8.801 -17.954 16.868 1.00 54.59 247 MET A N 1
ATOM 1971 C CA . MET A 1 247 ? -7.688 -18.013 17.818 1.00 54.59 247 MET A CA 1
ATOM 1972 C C . MET A 1 247 ? -7.276 -16.614 18.282 1.00 54.59 247 MET A C 1
ATOM 1974 O O . MET A 1 247 ? -7.222 -16.389 19.487 1.00 54.59 247 MET A O 1
ATOM 1978 N N . ASP A 1 248 ? -7.112 -15.659 17.365 1.00 56.03 248 ASP A N 1
ATOM 1979 C CA . ASP A 1 248 ? -6.754 -14.273 17.696 1.00 56.03 248 ASP A CA 1
ATOM 1980 C C . ASP A 1 248 ? -7.832 -13.602 18.570 1.00 56.03 248 ASP A C 1
ATOM 1982 O O . ASP A 1 248 ? -7.529 -12.822 19.476 1.00 56.03 248 ASP A O 1
ATOM 1986 N N . LYS A 1 249 ? -9.118 -13.917 18.338 1.00 67.44 249 LYS A N 1
ATOM 1987 C CA . LYS A 1 249 ? -10.217 -13.461 19.207 1.00 67.44 249 LYS A CA 1
ATOM 1988 C C . LYS A 1 249 ? -10.113 -14.050 20.610 1.00 67.44 249 LYS A C 1
ATOM 1990 O O . LYS A 1 249 ? -10.235 -13.307 21.581 1.00 67.44 249 LYS A O 1
ATOM 1995 N N . LYS A 1 250 ? -9.870 -15.358 20.723 1.00 66.81 250 LYS A N 1
ATOM 1996 C CA . LYS A 1 250 ? -9.700 -16.037 22.018 1.00 66.81 250 LYS A CA 1
ATOM 1997 C C . LYS A 1 250 ? -8.481 -15.517 22.777 1.00 66.81 250 LYS A C 1
ATOM 1999 O O . LYS A 1 250 ? -8.551 -15.372 23.993 1.00 66.81 250 LYS A O 1
ATOM 2004 N N . GLU A 1 251 ? -7.396 -15.208 22.074 1.00 72.38 251 GLU A N 1
ATOM 2005 C CA . GLU A 1 251 ? -6.187 -14.632 22.662 1.00 72.38 251 GLU A CA 1
ATOM 2006 C C . GLU A 1 251 ? -6.458 -13.225 23.210 1.00 72.38 251 GLU A C 1
ATOM 2008 O O . GLU A 1 251 ? -6.200 -12.971 24.385 1.00 72.38 251 GLU A O 1
ATOM 2013 N N . LYS A 1 252 ? -7.120 -12.355 22.431 1.00 70.56 252 LYS A N 1
ATOM 2014 C CA . LYS A 1 252 ? -7.556 -11.027 22.903 1.00 70.56 252 LYS A CA 1
ATOM 2015 C C . LYS A 1 252 ? -8.524 -11.096 24.087 1.00 70.56 252 LYS A C 1
ATOM 2017 O O . LYS A 1 252 ? -8.422 -10.291 25.012 1.00 70.56 252 LYS A O 1
ATOM 2022 N N . GLU A 1 253 ? -9.458 -12.047 24.090 1.00 74.69 253 GLU A N 1
ATOM 2023 C CA . GLU A 1 253 ? -10.337 -12.288 25.244 1.00 74.69 253 GLU A CA 1
ATOM 2024 C C . GLU A 1 253 ? -9.553 -12.760 26.476 1.00 74.69 253 GLU A C 1
ATOM 2026 O O . GLU A 1 253 ? -9.867 -12.362 27.600 1.00 74.69 253 GLU A O 1
ATOM 2031 N N . GLY A 1 254 ? -8.529 -13.593 26.275 1.00 78.56 254 GLY A N 1
ATOM 2032 C CA . GLY A 1 254 ? -7.613 -14.039 27.321 1.00 78.56 254 GLY A CA 1
ATOM 2033 C C . GLY A 1 254 ? -6.826 -12.882 27.932 1.00 78.56 254 GLY A C 1
ATOM 2034 O O . GLY A 1 254 ? -6.815 -12.729 29.152 1.00 78.56 254 GL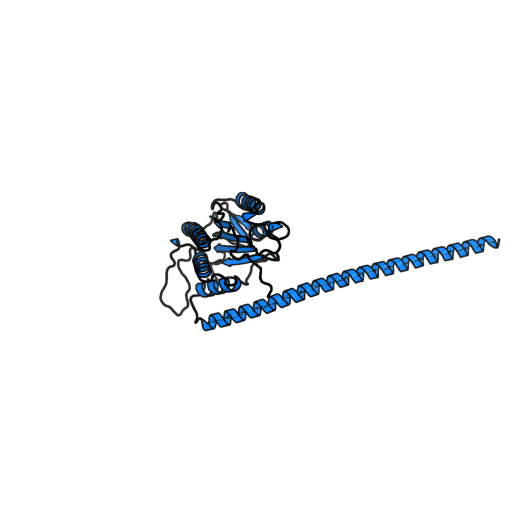Y A O 1
ATOM 2035 N N . GLU A 1 255 ? -6.242 -12.020 27.098 1.00 76.62 255 GLU A N 1
ATOM 2036 C CA . GLU A 1 255 ? -5.535 -10.814 27.543 1.00 76.62 255 GLU A CA 1
ATOM 2037 C C . GLU A 1 255 ? -6.450 -9.855 28.311 1.00 76.62 255 GLU A C 1
ATOM 2039 O O . GLU A 1 255 ? -6.044 -9.277 29.322 1.00 76.62 255 GLU A O 1
ATOM 2044 N N . PHE A 1 256 ? -7.699 -9.692 27.865 1.00 77.25 256 PHE A N 1
ATOM 2045 C CA . PHE A 1 256 ? -8.671 -8.848 28.556 1.00 77.25 256 PHE A CA 1
ATOM 2046 C C . PHE A 1 256 ? -9.004 -9.393 29.951 1.00 77.25 256 PHE A C 1
ATOM 2048 O O . PHE A 1 256 ? -8.967 -8.646 30.931 1.00 77.25 256 PHE A O 1
ATOM 2055 N N . LYS A 1 257 ? -9.254 -10.704 30.063 1.00 82.94 257 LYS A N 1
ATOM 2056 C CA . LYS A 1 257 ? -9.496 -11.370 31.355 1.00 82.94 257 LYS A CA 1
ATOM 2057 C C . LYS A 1 257 ? -8.285 -11.289 32.280 1.00 82.94 257 LYS A C 1
ATOM 2059 O O . LYS A 1 257 ? -8.456 -11.106 33.483 1.00 82.94 257 LYS A O 1
ATOM 2064 N N . LEU A 1 258 ? -7.073 -11.402 31.734 1.00 82.88 258 LEU A N 1
ATOM 2065 C CA . LEU A 1 258 ? -5.840 -11.267 32.505 1.00 82.88 258 LEU A CA 1
ATOM 2066 C C . LEU A 1 258 ? -5.715 -9.857 33.097 1.00 82.88 258 LEU A C 1
ATOM 2068 O O . LEU A 1 258 ? -5.520 -9.724 34.302 1.00 82.88 258 LEU A O 1
ATOM 2072 N N . LYS A 1 259 ? -5.934 -8.811 32.289 1.00 81.56 259 LYS A N 1
ATOM 2073 C CA . LYS A 1 259 ? -5.933 -7.416 32.766 1.00 81.56 259 LYS A CA 1
ATOM 2074 C C . LYS A 1 259 ? -7.004 -7.153 33.826 1.00 81.56 259 LYS A C 1
ATOM 2076 O O . LYS A 1 259 ? -6.752 -6.426 34.784 1.00 81.56 259 LYS A O 1
ATOM 2081 N N . GLU A 1 260 ? -8.191 -7.741 33.679 1.00 88.25 260 GLU A N 1
ATOM 2082 C CA . GLU A 1 260 ? -9.260 -7.621 34.676 1.00 88.25 260 GLU A CA 1
ATOM 2083 C C . GLU A 1 260 ? -8.858 -8.262 36.017 1.00 88.25 260 GLU A C 1
ATOM 2085 O O . GLU A 1 260 ? -9.075 -7.674 37.078 1.00 88.25 260 GLU A O 1
ATOM 2090 N N . LEU A 1 261 ? -8.236 -9.445 35.980 1.00 87.44 261 LEU A N 1
ATOM 2091 C CA . LEU A 1 261 ? -7.737 -10.128 37.176 1.00 87.44 261 LEU A CA 1
ATOM 2092 C C . LEU A 1 261 ? -6.594 -9.362 37.848 1.00 87.44 261 LEU A C 1
ATOM 2094 O O . LEU A 1 261 ? -6.599 -9.226 39.069 1.00 87.44 261 LEU A O 1
ATOM 2098 N N . GLU A 1 262 ? -5.654 -8.817 37.076 1.00 89.31 262 GLU A N 1
ATOM 2099 C CA . GLU A 1 262 ? -4.574 -7.974 37.604 1.00 89.31 262 GLU A CA 1
ATOM 2100 C C . GLU A 1 262 ? -5.111 -6.720 38.303 1.00 89.31 262 GLU A C 1
ATOM 2102 O O . GLU A 1 262 ? -4.574 -6.296 39.328 1.00 89.31 262 GLU A O 1
ATOM 2107 N N . MET A 1 263 ? -6.187 -6.130 37.777 1.00 89.00 263 MET A N 1
ATOM 2108 C CA . MET A 1 263 ? -6.836 -4.977 38.395 1.00 89.00 263 MET A CA 1
ATOM 2109 C C . MET A 1 263 ? -7.497 -5.351 39.728 1.00 89.00 263 MET A C 1
ATOM 2111 O O . MET A 1 263 ? -7.279 -4.660 40.721 1.00 89.00 263 MET A O 1
ATOM 2115 N N . LYS A 1 264 ? -8.224 -6.476 39.778 1.00 90.88 264 LYS A N 1
ATOM 2116 C CA . LYS A 1 264 ? -8.831 -6.994 41.019 1.00 90.88 264 LYS A CA 1
ATOM 2117 C C . LYS A 1 264 ? -7.784 -7.359 42.071 1.00 90.88 264 LYS A C 1
ATOM 2119 O O . LYS A 1 264 ? -7.990 -7.102 43.252 1.00 90.88 264 LYS A O 1
ATOM 2124 N N . LEU A 1 265 ? -6.653 -7.929 41.652 1.00 91.50 265 LEU A N 1
ATOM 2125 C CA . LEU A 1 265 ? -5.555 -8.256 42.561 1.00 91.50 265 LEU A CA 1
ATOM 2126 C C . LEU A 1 265 ? -4.984 -6.991 43.217 1.00 91.50 265 LEU A C 1
ATOM 2128 O O . LEU A 1 265 ? -4.814 -6.959 44.431 1.00 91.50 265 LEU A O 1
ATOM 2132 N N . LYS A 1 266 ? -4.765 -5.924 42.438 1.00 91.50 266 LYS A N 1
ATOM 2133 C CA . LYS A 1 266 ? -4.300 -4.632 42.972 1.00 91.50 266 LYS A CA 1
ATOM 2134 C C . LYS A 1 266 ? -5.289 -3.995 43.947 1.00 91.50 266 LYS A C 1
ATOM 2136 O O . LYS A 1 266 ? -4.866 -3.336 44.894 1.00 91.50 266 LYS A O 1
ATOM 2141 N N . GLU A 1 267 ? -6.587 -4.161 43.708 1.00 92.38 267 GLU A N 1
ATOM 2142 C CA . GLU A 1 267 ? -7.637 -3.653 44.594 1.00 92.38 267 GLU A CA 1
ATOM 2143 C C . GLU A 1 267 ? -7.614 -4.379 45.948 1.00 92.38 267 GLU A C 1
ATOM 2145 O O . GLU A 1 267 ? -7.544 -3.725 46.988 1.00 92.38 267 GLU A O 1
ATOM 2150 N N . LEU A 1 268 ? -7.520 -5.713 45.939 1.00 92.31 268 LEU A N 1
ATOM 2151 C CA . LEU A 1 268 ? -7.374 -6.521 47.157 1.00 92.31 268 LEU A CA 1
ATOM 2152 C C . LEU A 1 268 ? -6.095 -6.184 47.938 1.00 92.31 268 LEU A C 1
ATOM 2154 O O . LEU A 1 268 ? -6.136 -6.014 49.156 1.00 92.31 268 LEU A O 1
ATOM 2158 N N . GLU A 1 269 ? -4.961 -6.023 47.251 1.00 92.31 269 GLU A N 1
ATOM 2159 C CA . GLU A 1 269 ? -3.703 -5.612 47.890 1.00 92.31 269 GLU A CA 1
ATOM 2160 C C . GLU A 1 269 ? -3.808 -4.223 48.546 1.00 92.31 269 GLU A C 1
ATOM 2162 O O . GLU A 1 269 ? -3.168 -3.953 49.569 1.00 92.31 269 GLU A O 1
ATOM 2167 N N . MET A 1 270 ? -4.603 -3.317 47.966 1.00 93.62 270 MET A N 1
ATOM 2168 C CA . MET A 1 270 ? -4.864 -2.000 48.544 1.00 93.62 270 MET A CA 1
ATOM 2169 C C . MET A 1 270 ? -5.757 -2.101 49.787 1.00 93.62 270 MET A C 1
ATOM 2171 O O . MET A 1 270 ? -5.477 -1.434 50.788 1.00 93.62 270 MET A O 1
ATOM 2175 N N . GLU A 1 271 ? -6.791 -2.944 49.755 1.00 92.88 271 GLU A N 1
ATOM 2176 C CA . GLU A 1 271 ? -7.676 -3.188 50.899 1.00 92.88 271 GLU A CA 1
ATOM 2177 C C . GLU A 1 271 ? -6.922 -3.795 52.089 1.00 92.88 271 GLU A C 1
ATOM 2179 O O . GLU A 1 271 ? -7.025 -3.270 53.203 1.00 92.88 271 GLU A O 1
ATOM 2184 N N . GLU A 1 272 ? -6.081 -4.811 51.862 1.00 93.31 272 GLU A N 1
ATOM 2185 C CA . GLU A 1 272 ? -5.250 -5.409 52.917 1.00 93.31 272 GLU A CA 1
ATOM 2186 C C . GLU A 1 272 ? -4.304 -4.380 53.553 1.00 93.31 272 GLU A C 1
ATOM 2188 O O . GLU A 1 272 ? -4.142 -4.330 54.779 1.00 93.31 272 GLU A O 1
ATOM 2193 N N . ARG A 1 273 ? -3.690 -3.506 52.739 1.00 92.00 273 ARG A N 1
ATOM 2194 C CA . ARG A 1 273 ? -2.842 -2.416 53.250 1.00 92.00 273 ARG A CA 1
ATOM 2195 C C . ARG A 1 273 ? -3.631 -1.458 54.134 1.00 92.00 273 ARG A C 1
ATOM 2197 O O . ARG A 1 273 ? -3.138 -1.080 55.199 1.00 92.00 273 ARG A O 1
ATOM 2204 N N . LEU A 1 274 ? -4.839 -1.088 53.715 1.00 91.12 274 LEU A N 1
ATOM 2205 C CA . LEU A 1 274 ? -5.701 -0.180 54.467 1.00 91.12 274 LEU A CA 1
ATOM 2206 C C . LEU A 1 274 ? -6.128 -0.796 55.807 1.00 91.12 274 LEU A C 1
ATOM 2208 O O . LEU A 1 274 ? -6.166 -0.109 56.830 1.00 91.12 274 LEU A O 1
ATOM 2212 N N . GLU A 1 275 ? -6.431 -2.092 55.830 1.00 92.94 275 GLU A N 1
ATOM 2213 C CA . GLU A 1 275 ? -6.825 -2.806 57.044 1.00 92.94 275 GLU A CA 1
ATOM 2214 C C . GLU A 1 275 ? -5.662 -2.952 58.036 1.00 92.94 275 GLU A C 1
ATOM 2216 O O . GLU A 1 275 ? -5.806 -2.648 59.226 1.00 92.94 275 GLU A O 1
ATOM 2221 N N . MET A 1 276 ? -4.470 -3.281 57.535 1.00 90.44 276 MET A N 1
ATOM 2222 C CA . MET A 1 276 ? -3.229 -3.274 58.313 1.00 90.44 276 MET A CA 1
ATOM 2223 C C . MET A 1 276 ? -2.943 -1.899 58.933 1.00 90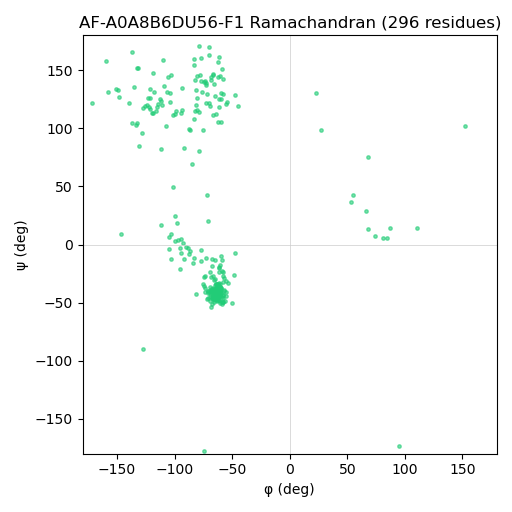.44 276 MET A C 1
ATOM 2225 O O . MET A 1 276 ? -2.491 -1.798 60.078 1.00 90.44 276 MET A O 1
ATOM 2229 N N . GLU A 1 277 ? -3.203 -0.819 58.199 1.00 90.56 277 GLU A N 1
ATOM 2230 C CA . GLU A 1 277 ? -3.000 0.544 58.684 1.00 90.56 277 GLU A CA 1
ATOM 2231 C C . GLU A 1 277 ? -4.033 0.937 59.753 1.00 90.56 277 GLU A C 1
ATOM 2233 O O . GLU A 1 277 ? -3.664 1.490 60.796 1.00 90.56 277 GLU A O 1
ATOM 2238 N N . LYS A 1 278 ? -5.303 0.546 59.576 1.00 92.00 278 LYS A N 1
ATOM 2239 C CA . LYS A 1 278 ? -6.351 0.693 60.602 1.00 92.00 278 LYS A CA 1
ATOM 2240 C C . LYS A 1 278 ? -5.981 -0.030 61.900 1.00 92.00 278 LYS A C 1
ATOM 2242 O O . LYS A 1 278 ? -6.071 0.579 62.969 1.00 92.00 278 LYS A O 1
ATOM 2247 N N . MET A 1 279 ? -5.496 -1.274 61.825 1.00 89.88 279 MET A N 1
ATOM 2248 C CA . MET A 1 279 ? -5.042 -2.019 63.009 1.00 89.88 279 MET A CA 1
ATOM 2249 C C . MET A 1 279 ? -3.877 -1.322 63.720 1.00 89.88 279 MET A C 1
ATOM 2251 O O . MET A 1 279 ? -3.883 -1.203 64.949 1.00 89.88 279 MET A O 1
ATOM 2255 N N . LYS A 1 280 ? -2.890 -0.804 62.973 1.00 90.44 280 LYS A N 1
ATOM 2256 C CA . LYS A 1 280 ? -1.773 -0.038 63.556 1.00 90.44 280 LYS A CA 1
ATOM 2257 C C . LYS A 1 280 ? -2.274 1.190 64.316 1.00 90.44 280 LYS A C 1
ATOM 2259 O O . LYS A 1 280 ? -1.841 1.426 65.446 1.00 90.44 280 LYS A O 1
ATOM 2264 N N . ILE A 1 281 ? -3.206 1.943 63.731 1.00 89.75 281 ILE A N 1
ATOM 2265 C CA . ILE A 1 281 ? -3.812 3.118 64.372 1.00 89.75 281 ILE A CA 1
ATOM 2266 C C . ILE A 1 281 ? -4.540 2.715 65.661 1.00 89.75 281 ILE A C 1
ATOM 2268 O O . ILE A 1 281 ? -4.383 3.375 66.691 1.00 89.75 281 ILE A O 1
ATOM 2272 N N . GLU A 1 282 ? -5.308 1.626 65.645 1.00 90.12 282 GLU A N 1
ATOM 2273 C CA . GLU A 1 282 ? -6.040 1.157 66.824 1.00 90.12 282 GLU A CA 1
ATOM 2274 C C . GLU A 1 282 ? -5.101 0.695 67.951 1.00 90.12 282 GLU A C 1
ATOM 2276 O O . GLU A 1 282 ? -5.308 1.037 69.119 1.00 90.12 282 GLU A O 1
ATOM 2281 N N . MET A 1 283 ? -4.011 -0.004 67.614 1.00 85.94 283 MET A N 1
ATOM 2282 C CA . MET A 1 283 ? -2.977 -0.386 68.580 1.00 85.94 283 MET A CA 1
ATOM 2283 C C . MET A 1 283 ? -2.315 0.833 69.232 1.00 85.94 283 MET A C 1
ATOM 2285 O O . MET A 1 283 ? -2.070 0.831 70.442 1.00 85.94 283 MET A O 1
ATOM 2289 N N . VAL A 1 284 ? -2.032 1.883 68.455 1.00 87.31 284 VAL A N 1
ATOM 2290 C CA . VAL A 1 284 ? -1.481 3.142 68.980 1.00 87.31 284 VAL A CA 1
ATOM 2291 C C . VAL A 1 284 ? -2.485 3.821 69.912 1.00 87.31 284 VAL A C 1
ATOM 2293 O O . VAL A 1 284 ? -2.107 4.221 71.017 1.00 87.31 284 VAL A O 1
ATOM 2296 N N . LYS A 1 285 ? -3.768 3.880 69.529 1.00 85.50 285 LYS A N 1
ATOM 2297 C CA . LYS A 1 285 ? -4.839 4.431 70.375 1.00 85.50 285 LYS A CA 1
ATOM 2298 C C . LYS A 1 285 ? -4.948 3.684 71.704 1.00 85.50 285 LYS A C 1
ATOM 2300 O O . LYS A 1 285 ? -4.894 4.337 72.743 1.00 85.50 285 LYS A O 1
ATOM 2305 N N . LYS A 1 286 ? -5.000 2.344 71.692 1.00 83.38 286 LYS A N 1
ATOM 2306 C CA . LYS A 1 286 ? -5.039 1.509 72.911 1.00 83.38 286 LYS A CA 1
ATOM 2307 C C . LYS A 1 286 ? -3.828 1.749 73.818 1.00 83.38 286 LYS A C 1
ATOM 2309 O O . LYS A 1 286 ? -3.984 1.894 75.029 1.00 83.38 286 LYS A O 1
ATOM 2314 N N . LYS A 1 287 ? -2.616 1.850 73.252 1.00 80.50 287 LYS A N 1
ATOM 2315 C CA . LYS A 1 287 ? -1.398 2.175 74.021 1.00 80.50 287 LYS A CA 1
ATOM 2316 C C . LYS A 1 287 ? -1.459 3.566 74.662 1.00 80.50 287 LYS A C 1
ATOM 2318 O O . LYS A 1 287 ? -0.977 3.730 75.783 1.00 80.50 287 LYS A O 1
ATOM 2323 N N . ALA A 1 288 ? -2.047 4.553 73.986 1.00 74.75 288 ALA A N 1
ATOM 2324 C CA . ALA A 1 288 ? -2.219 5.902 74.525 1.00 74.75 288 ALA A CA 1
ATOM 2325 C C . ALA A 1 288 ? -3.233 5.940 75.684 1.00 74.75 288 ALA A C 1
ATOM 2327 O O . ALA A 1 288 ? -2.957 6.563 76.709 1.00 74.75 288 ALA A O 1
ATOM 2328 N N . THR A 1 289 ? -4.354 5.214 75.577 1.00 74.88 289 THR A N 1
ATOM 2329 C CA . THR A 1 289 ? -5.353 5.114 76.660 1.00 74.88 289 THR A CA 1
ATOM 2330 C C . THR A 1 289 ? -4.764 4.440 77.898 1.00 74.88 289 THR A C 1
ATOM 2332 O O . THR A 1 289 ? -4.883 4.971 78.998 1.00 74.88 289 THR A O 1
ATOM 2335 N N . LEU A 1 290 ? -4.025 3.339 77.717 1.00 70.81 290 LEU A N 1
ATOM 2336 C CA . LEU A 1 290 ? -3.316 2.640 78.798 1.00 70.81 290 LEU A CA 1
ATOM 2337 C C . LEU A 1 290 ? -2.289 3.528 79.520 1.00 70.81 290 LEU A C 1
ATOM 2339 O O . LEU A 1 290 ? -2.150 3.431 80.738 1.00 70.81 290 LEU A O 1
ATOM 2343 N N . LYS A 1 291 ? -1.580 4.408 78.799 1.00 68.44 291 LYS A N 1
ATOM 2344 C CA . LYS A 1 291 ? -0.674 5.399 79.409 1.00 68.44 291 LYS A CA 1
ATOM 2345 C C . LYS A 1 291 ? -1.431 6.475 80.188 1.00 68.44 291 LYS A C 1
ATOM 2347 O O . LYS A 1 291 ? -0.994 6.843 81.273 1.00 68.44 291 LYS A O 1
ATOM 2352 N N . SER A 1 292 ? -2.562 6.951 79.669 1.00 63.16 292 SER A N 1
ATOM 2353 C CA . SER A 1 292 ? -3.372 7.972 80.341 1.00 63.16 292 SER A CA 1
ATOM 2354 C C . SER A 1 292 ? -4.017 7.452 81.630 1.00 63.16 292 SER A C 1
ATOM 2356 O O . SER A 1 292 ? -4.026 8.173 82.623 1.00 63.16 292 SER A O 1
ATOM 2358 N N . SER A 1 293 ? -4.489 6.201 81.655 1.00 61.28 293 SER A N 1
ATOM 2359 C CA . SER A 1 293 ? -5.032 5.567 82.868 1.00 61.28 293 SER A CA 1
ATOM 2360 C C . SER A 1 293 ? -3.962 5.301 83.932 1.00 61.28 293 SER A C 1
ATOM 2362 O O . SER A 1 293 ? -4.261 5.312 85.120 1.00 61.28 293 SER A O 1
ATOM 2364 N N . ARG A 1 294 ? -2.699 5.100 83.531 1.00 58.91 294 ARG A N 1
ATOM 2365 C CA . ARG A 1 294 ? -1.573 4.911 84.462 1.00 58.91 294 ARG A CA 1
ATOM 2366 C C . ARG A 1 294 ? -1.137 6.207 85.157 1.00 58.91 294 ARG A C 1
ATOM 2368 O O . ARG A 1 294 ? -0.633 6.137 86.269 1.00 58.91 294 ARG A O 1
ATOM 2375 N N . ASN A 1 295 ? -1.361 7.361 84.527 1.00 57.56 295 ASN A N 1
ATOM 2376 C CA . ASN A 1 295 ? -1.021 8.681 85.071 1.00 57.56 295 ASN A CA 1
ATOM 2377 C C . ASN A 1 295 ? -2.115 9.292 85.971 1.00 57.56 295 ASN A C 1
ATOM 2379 O O . ASN A 1 295 ? -1.878 10.341 86.551 1.00 57.56 295 ASN A O 1
ATOM 2383 N N . GLN A 1 296 ? -3.293 8.668 86.090 1.00 54.31 296 GLN A N 1
ATOM 2384 C CA . GLN A 1 296 ? -4.356 9.091 87.023 1.00 54.31 296 GLN A CA 1
ATOM 2385 C C . GLN A 1 296 ? -4.335 8.335 88.366 1.00 54.31 296 GLN A C 1
ATOM 2387 O O . GLN A 1 296 ? -5.159 8.614 89.230 1.00 54.31 296 GLN A O 1
ATOM 2392 N N . ILE A 1 297 ? -3.428 7.365 88.535 1.00 52.25 297 ILE A N 1
ATOM 2393 C CA . ILE A 1 297 ? -3.324 6.505 89.732 1.00 52.25 297 ILE A CA 1
ATOM 2394 C C . ILE A 1 297 ? -2.126 6.915 90.625 1.00 52.25 297 ILE A C 1
ATOM 2396 O O . ILE A 1 297 ? -1.845 6.260 91.625 1.00 52.25 297 ILE A O 1
ATOM 2400 N N . PHE A 1 298 ? -1.439 8.017 90.305 1.00 44.03 298 PHE A N 1
ATOM 2401 C CA . PHE A 1 298 ? -0.360 8.592 91.117 1.00 44.03 298 PHE A CA 1
ATOM 2402 C C . PHE A 1 298 ? -0.689 10.016 91.551 1.00 44.03 298 PHE A C 1
ATOM 2404 O O . PHE A 1 298 ? -1.230 10.765 90.707 1.00 44.03 298 PHE A O 1
#

Solvent-accessible surface area (backbone atoms only — not comparable to full-atom values): 16725 Å² total; per-residue (Å²): 132,94,68,87,87,61,56,99,71,59,40,31,39,35,37,36,41,40,32,54,22,62,81,44,83,49,63,69,59,22,55,58,24,30,56,49,51,50,50,56,41,40,51,76,72,65,34,47,82,58,49,69,53,64,36,78,38,42,60,68,57,51,52,52,51,51,56,56,46,62,74,34,46,65,48,20,60,65,18,49,34,39,42,38,36,40,37,33,49,36,39,57,97,65,21,34,34,18,32,82,58,49,76,43,48,52,60,59,62,49,52,56,60,29,61,88,66,19,63,52,36,52,99,28,50,34,39,37,38,36,43,22,15,38,81,81,67,84,82,68,86,83,69,68,67,50,92,73,77,88,63,97,67,73,78,91,54,81,55,61,45,76,45,49,35,54,65,50,57,59,58,63,68,73,88,68,60,103,82,56,99,69,91,71,70,63,64,38,77,62,10,26,71,63,59,44,42,45,49,51,46,58,68,74,46,71,94,58,55,67,70,59,51,52,50,49,37,47,45,64,66,63,62,73,71,62,73,68,58,53,53,49,51,49,54,48,52,53,48,55,51,51,54,48,53,51,49,55,49,53,49,53,53,49,54,51,52,48,54,53,50,55,51,53,51,54,51,51,58,50,51,53,50,51,50,55,49,51,50,53,53,51,55,53,51,54,54,52,52,56,52,55,60,60,64,72,77,110